Protein AF-A0A1H5MKK9-F1 (afdb_monomer_lite)

Sequence (298 aa):
MEVTALTEENLTALEPFATEPICVSGRHPADIVPAGDQPTEGEGWRLLGDEHTGEVYRTGVATTLAQYEQLWDRAGMSGERPEVSFTDEIVVWFGAMYGSSCPIRLDGVAVTDGVLHGQIVVPGSPGACTDDANPHSYLVAVERAMLPAGPFHVQLSADHPPAGVPEERTVVDVGLREPGSTATDDQLGTDENLIDAADEPQPAGPGGVIEPGYPWPYRLELGTACGISRLGPLNGVTWVTDTRDLPAAWEAAREGETVVVEVLLTERTSAGGPSLTATVGADDVAYRPLRSGDPADC

Organism: NCBI:txid6487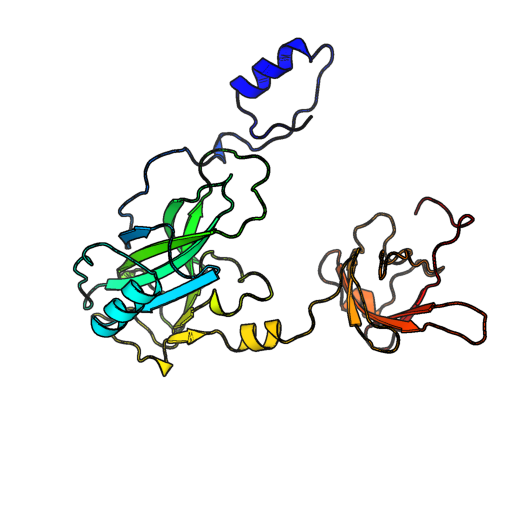82

Secondary structure (DSSP, 8-state):
-EEEE--HHHHHHHGGG-SSPPP-EEE-GGGPBPP-PPP-EETTEEEEEEES-S-SSEEEEESSHHHHHHHHHHTT--SPPPP--TTTEEEEEEEEEE-TTS--EEEEEEEETTEEEEEEE--B--SSPPS--EEEEEEEEEETTTS-SSSEEEESSSSPPPTT-GGGSEEE-S---STT----GGGEEE-HHHHHHHHS-PPB-TT----TTSEEEEEEETTSTTGGGEEEEETTEEEE-S--SPPHHHHHH-BTTEEEEEEEEES--TTSS-EEEEEETTEEEEEEE--TTS-S--

Foldseek 3Di:
DEDLEPDPVVVVVCVVVCPDDDDYDHHYPVPAAADDDAAQDDVQKGWQDKDQAADALAKFKFLDPVRVVVVCVRRVPDDDGDDDQSQFWIKMKQWHWFAPQFDKHFPDWADDPQEIETPIDGHGRGDDGDPDTTTMMIMMIGTLCRHPQDFGKYAHDPDDRPALSQNRIWTQHDRSSHGSDGDDVVRTDTDVVSVVRNPPQDAAEAVEEDDAPDWGKHKAFCVDQCRQQWGHPYPNFIWGFPDDDDDPLQVVQDDVRIHIWTKHWHQDDPVGGIKIWTDGDHDITIIDTDDPPDDPGD

Radius of gyration: 25.07 Å; chains: 1; bounding box: 65×39×68 Å

Structure (mmCIF, N/CA/C/O backbone):
data_AF-A0A1H5MKK9-F1
#
_entry.id   AF-A0A1H5MKK9-F1
#
loop_
_atom_site.group_PDB
_atom_site.id
_atom_site.type_symbol
_atom_site.label_atom_id
_atom_site.label_alt_id
_atom_site.label_comp_id
_atom_site.label_asym_id
_atom_site.label_entity_id
_atom_site.label_seq_id
_atom_site.pdbx_PDB_ins_code
_atom_site.Cartn_x
_atom_site.Cartn_y
_atom_site.Cartn_z
_atom_site.occupancy
_atom_site.B_iso_or_equiv
_atom_site.auth_seq_id
_atom_site.auth_comp_id
_atom_site.auth_asym_id
_atom_site.auth_atom_id
_atom_site.pdbx_PDB_model_num
ATOM 1 N N . MET A 1 1 ? -6.002 -0.731 -32.092 1.00 72.31 1 MET A N 1
ATOM 2 C CA . MET A 1 1 ? -6.397 0.595 -31.574 1.00 72.31 1 MET A CA 1
ATOM 3 C C . MET A 1 1 ? -6.732 0.417 -30.114 1.00 72.31 1 MET A C 1
ATOM 5 O O . MET A 1 1 ? -7.366 -0.576 -29.794 1.00 72.31 1 MET A O 1
ATOM 9 N N . GLU A 1 2 ? -6.282 1.313 -29.251 1.00 76.69 2 GLU A N 1
ATOM 10 C CA . GLU A 1 2 ? -6.503 1.187 -27.814 1.00 76.69 2 GLU A CA 1
ATOM 11 C C . GLU A 1 2 ? -7.551 2.198 -27.355 1.00 76.69 2 GLU A C 1
ATOM 13 O O . GLU A 1 2 ? -7.517 3.361 -27.759 1.00 76.69 2 GLU A O 1
ATOM 18 N N . VAL A 1 3 ? -8.500 1.734 -26.551 1.00 79.69 3 VAL A N 1
ATOM 19 C CA . VAL A 1 3 ? -9.509 2.549 -25.874 1.00 79.69 3 VAL A CA 1
ATOM 20 C C . VAL A 1 3 ? -9.454 2.252 -24.384 1.00 79.69 3 VAL A C 1
ATOM 22 O O . VAL A 1 3 ? -9.046 1.167 -23.976 1.00 79.69 3 VAL A O 1
ATOM 25 N N . THR A 1 4 ? -9.911 3.193 -23.563 1.00 77.75 4 THR A N 1
ATOM 26 C CA . THR A 1 4 ? -9.935 3.014 -22.104 1.00 77.75 4 THR A CA 1
ATOM 27 C C . THR A 1 4 ? -10.784 1.807 -21.695 1.00 77.75 4 THR A C 1
ATOM 29 O O . THR A 1 4 ? -10.352 0.986 -20.889 1.00 77.75 4 THR A O 1
ATOM 32 N N . ALA A 1 5 ? -11.950 1.640 -22.321 1.00 84.06 5 ALA A N 1
ATOM 33 C CA . ALA A 1 5 ? -12.877 0.547 -22.058 1.00 84.06 5 ALA A CA 1
ATOM 34 C C . ALA A 1 5 ? -13.586 0.062 -23.326 1.00 84.06 5 ALA A C 1
ATOM 36 O O . ALA A 1 5 ? -13.939 0.862 -24.193 1.00 84.06 5 ALA A O 1
ATOM 37 N N . LEU A 1 6 ? -13.878 -1.236 -23.400 1.00 85.06 6 LEU A N 1
ATOM 38 C CA . LEU A 1 6 ? -14.634 -1.865 -24.490 1.00 85.06 6 LEU A CA 1
ATOM 39 C C . LEU A 1 6 ? -16.155 -1.695 -24.297 1.00 85.06 6 LEU A C 1
ATOM 41 O O . LEU A 1 6 ? -16.905 -2.670 -24.309 1.00 85.06 6 LEU A O 1
ATOM 45 N N . THR A 1 7 ? -16.613 -0.462 -24.065 1.00 84.25 7 THR A N 1
ATOM 46 C CA . THR A 1 7 ? -18.043 -0.128 -23.958 1.00 84.25 7 THR A CA 1
ATOM 47 C C . THR A 1 7 ? -18.681 0.033 -25.336 1.00 84.25 7 THR A C 1
ATOM 49 O O . THR A 1 7 ? -18.011 0.385 -26.305 1.00 84.25 7 THR A O 1
ATOM 52 N N . GLU A 1 8 ? -19.998 -0.176 -25.425 1.00 85.31 8 GLU A N 1
ATOM 53 C CA . GLU A 1 8 ? -20.751 0.018 -26.673 1.00 85.31 8 GLU A CA 1
ATOM 54 C C . GLU A 1 8 ? -20.606 1.451 -27.208 1.00 85.31 8 GLU A C 1
ATOM 56 O O . GLU A 1 8 ? -20.434 1.643 -28.408 1.00 85.31 8 GLU A O 1
ATOM 61 N N . GLU A 1 9 ? -20.572 2.449 -26.323 1.00 85.25 9 GLU A N 1
ATOM 62 C CA . GLU A 1 9 ? -20.333 3.851 -26.680 1.00 85.25 9 GLU A CA 1
ATOM 63 C C . GLU A 1 9 ? -18.968 4.052 -27.356 1.00 85.25 9 GLU A C 1
ATOM 65 O O . GLU A 1 9 ? -18.899 4.609 -28.454 1.00 85.25 9 GLU A O 1
ATOM 70 N N . ASN A 1 10 ? -17.889 3.549 -26.743 1.00 84.06 10 ASN A N 1
ATOM 71 C CA . ASN A 1 10 ? -16.540 3.670 -27.296 1.00 84.06 10 ASN A CA 1
ATOM 72 C C . ASN A 1 10 ? -16.415 2.931 -28.630 1.00 84.06 10 ASN A C 1
ATOM 74 O O . ASN A 1 10 ? -15.798 3.444 -29.558 1.00 84.06 10 ASN A O 1
ATOM 78 N N . LEU A 1 11 ? -17.016 1.745 -28.749 1.00 86.38 11 LEU A N 1
ATOM 79 C CA . LEU A 1 11 ? -17.004 0.973 -29.991 1.00 86.38 11 LEU A CA 1
ATOM 80 C C . LEU A 1 11 ? -17.813 1.669 -31.098 1.00 86.38 11 LEU A C 1
ATOM 82 O O . LEU A 1 11 ? -17.331 1.765 -32.224 1.00 86.38 11 LEU A O 1
ATOM 86 N N . THR A 1 12 ? -18.979 2.234 -30.769 1.00 87.12 12 THR A N 1
ATOM 87 C CA . THR A 1 12 ? -19.821 2.998 -31.708 1.00 87.12 12 THR A CA 1
ATOM 88 C C . THR A 1 12 ? -19.086 4.235 -32.228 1.00 87.12 12 THR A C 1
ATOM 90 O O . THR A 1 12 ? -19.120 4.534 -33.421 1.00 87.12 12 THR A O 1
ATOM 93 N N . ALA A 1 13 ? -18.349 4.940 -31.363 1.00 84.44 13 ALA A N 1
ATOM 94 C CA . ALA A 1 13 ? -17.552 6.100 -31.762 1.00 84.44 13 ALA A CA 1
ATOM 95 C C . ALA A 1 13 ? -16.441 5.758 -32.777 1.00 84.44 13 ALA A C 1
ATOM 97 O O . ALA A 1 13 ? -15.985 6.637 -33.512 1.00 84.44 13 ALA A O 1
ATOM 98 N N . LEU A 1 14 ? -16.022 4.489 -32.840 1.00 85.00 14 LEU A N 1
ATOM 99 C CA . LEU A 1 14 ? -15.014 3.999 -33.779 1.00 85.00 14 LEU A CA 1
ATOM 100 C C . LEU A 1 14 ? -15.594 3.499 -35.109 1.00 85.00 14 LEU A C 1
ATOM 102 O O . LEU A 1 14 ? -14.845 3.393 -36.082 1.00 85.00 14 LEU A O 1
ATOM 106 N N . GLU A 1 15 ? -16.904 3.246 -35.193 1.00 83.94 15 GLU A N 1
ATOM 107 C CA . GLU A 1 15 ? -17.569 2.758 -36.411 1.00 83.94 15 GLU A CA 1
ATOM 108 C C . GLU A 1 15 ? -17.287 3.608 -37.663 1.00 83.94 15 GLU A C 1
ATOM 110 O O . GLU A 1 15 ? -17.007 3.023 -38.712 1.00 83.94 15 GLU A O 1
ATOM 115 N N . PRO A 1 16 ? -17.266 4.959 -37.607 1.00 85.31 16 PRO A N 1
ATOM 116 C CA . PRO A 1 16 ? -16.967 5.776 -38.785 1.00 85.31 16 PRO A CA 1
ATOM 117 C C . PRO A 1 16 ? -15.549 5.578 -39.341 1.00 85.31 16 PRO A C 1
ATOM 119 O O . PRO A 1 16 ? -15.290 5.925 -40.493 1.00 85.31 16 PRO A O 1
ATOM 122 N N . PHE A 1 17 ? -14.630 5.042 -38.532 1.00 79.31 17 PHE A N 1
ATOM 123 C CA . PHE A 1 17 ? -13.234 4.793 -38.897 1.00 79.31 17 PHE A CA 1
ATOM 124 C C . PHE A 1 17 ? -12.977 3.334 -39.308 1.00 79.31 17 PHE A C 1
ATOM 126 O O . PHE A 1 17 ? -11.895 3.020 -39.805 1.00 79.31 17 PHE A O 1
ATOM 133 N N . ALA A 1 18 ? -13.958 2.444 -39.133 1.00 77.31 18 ALA A N 1
ATOM 134 C CA . ALA A 1 18 ? -13.856 1.018 -39.425 1.00 77.31 18 ALA A CA 1
ATOM 135 C C . ALA A 1 18 ? -14.213 0.707 -40.893 1.00 77.31 18 ALA A C 1
ATOM 137 O O . ALA A 1 18 ? -15.181 0.005 -41.186 1.00 77.31 18 ALA A O 1
ATOM 138 N N . THR A 1 19 ? -13.436 1.234 -41.848 1.00 78.50 19 THR A N 1
ATOM 139 C CA . THR A 1 19 ? -13.559 0.857 -43.273 1.00 78.50 19 THR A CA 1
ATOM 140 C C . THR A 1 19 ? -13.141 -0.594 -43.542 1.00 78.50 19 THR A C 1
ATOM 142 O O . THR A 1 19 ? -13.598 -1.194 -44.514 1.00 78.50 19 THR A O 1
ATOM 145 N N . GLU A 1 20 ? -12.318 -1.166 -42.662 1.00 81.00 20 GLU A N 1
ATOM 146 C CA . GLU A 1 20 ? -11.949 -2.582 -42.573 1.00 81.00 20 GLU A CA 1
ATOM 147 C C . GLU A 1 20 ? -12.064 -3.041 -41.103 1.00 81.00 20 GLU A C 1
ATOM 149 O O . GLU A 1 20 ? -12.097 -2.188 -40.210 1.00 81.00 20 GLU A O 1
ATOM 154 N N . PRO A 1 21 ? -12.130 -4.358 -40.810 1.00 79.62 21 PRO A N 1
ATOM 155 C CA . PRO A 1 21 ? -12.148 -4.849 -39.434 1.00 79.62 21 PRO A CA 1
ATOM 156 C C . PRO A 1 21 ? -10.932 -4.343 -38.647 1.00 79.62 21 PRO A C 1
ATOM 158 O O . PRO A 1 21 ? -9.792 -4.675 -38.968 1.00 79.62 21 PRO A O 1
ATOM 161 N N . ILE A 1 22 ? -11.179 -3.550 -37.603 1.00 80.31 22 ILE A N 1
ATOM 162 C CA . ILE A 1 22 ? -10.141 -3.028 -36.711 1.00 80.31 22 ILE A CA 1
ATOM 163 C C . ILE A 1 22 ? -10.105 -3.828 -35.408 1.00 80.31 22 ILE A C 1
ATOM 165 O O . ILE A 1 22 ? -11.132 -4.068 -34.778 1.00 80.31 22 ILE A O 1
ATOM 169 N N . CYS A 1 23 ? -8.909 -4.226 -34.975 1.00 85.12 23 CYS A N 1
ATOM 170 C CA . CYS A 1 23 ? -8.718 -4.788 -33.641 1.00 85.12 23 CYS A CA 1
ATOM 171 C C . CYS A 1 23 ? -8.684 -3.649 -32.616 1.00 85.12 23 CYS A C 1
ATOM 173 O O . CYS A 1 23 ? -7.813 -2.770 -32.687 1.00 85.12 23 CYS A O 1
ATOM 175 N N . VAL A 1 24 ? -9.618 -3.677 -31.666 1.00 83.75 24 VAL A N 1
ATOM 176 C CA . VAL A 1 24 ? -9.699 -2.722 -30.559 1.00 83.75 24 VAL A CA 1
ATOM 177 C C . VAL A 1 24 ? -9.388 -3.445 -29.254 1.00 83.75 24 VAL A C 1
ATOM 179 O O . VAL A 1 24 ? -9.957 -4.497 -28.976 1.00 83.75 24 VAL A O 1
ATOM 182 N N . SER A 1 25 ? -8.468 -2.891 -28.475 1.00 82.50 25 SER A N 1
ATOM 183 C CA . SER A 1 25 ? -8.090 -3.364 -27.145 1.00 82.50 25 SER A CA 1
ATOM 184 C C . SER A 1 25 ? -8.512 -2.339 -26.094 1.00 82.50 25 SER A C 1
ATOM 186 O O . SER A 1 25 ? -8.478 -1.139 -26.352 1.00 82.50 25 SER A O 1
ATOM 188 N N . GLY A 1 26 ? -8.921 -2.811 -24.921 1.00 82.31 26 GLY A N 1
ATOM 189 C CA . GLY A 1 26 ? -9.340 -1.984 -23.791 1.00 82.31 26 GLY A CA 1
ATOM 190 C C . GLY A 1 26 ? -9.847 -2.856 -22.645 1.00 82.31 26 GLY A C 1
ATOM 191 O O . GLY A 1 26 ? -9.990 -4.071 -22.812 1.00 82.31 26 GLY A O 1
ATOM 192 N N . ARG A 1 27 ? -10.130 -2.257 -21.484 1.00 81.94 27 ARG A N 1
ATOM 193 C CA . ARG A 1 27 ? -10.667 -2.996 -20.330 1.00 81.94 27 ARG A CA 1
ATOM 194 C C . ARG A 1 27 ? -12.078 -3.514 -20.635 1.00 81.94 27 ARG A C 1
ATOM 196 O O . ARG A 1 27 ? -12.888 -2.801 -21.234 1.00 81.94 27 ARG A O 1
ATOM 203 N N . HIS A 1 28 ? -12.384 -4.750 -20.240 1.00 84.19 28 HIS A N 1
ATOM 204 C CA . HIS A 1 28 ? -13.728 -5.295 -20.415 1.00 84.19 28 HIS A CA 1
ATOM 205 C C . HIS A 1 28 ? -14.710 -4.565 -19.475 1.00 84.19 28 HIS A C 1
ATOM 207 O O . HIS A 1 28 ? -14.361 -4.328 -18.319 1.00 84.19 28 HIS A O 1
ATOM 213 N N . PRO A 1 29 ? -15.937 -4.209 -19.909 1.00 82.38 29 PRO A N 1
ATOM 214 C CA . PRO A 1 29 ? -16.863 -3.426 -19.085 1.00 82.38 29 PRO A CA 1
ATOM 215 C C . PRO A 1 29 ? -17.209 -4.051 -17.733 1.00 82.38 29 PRO A C 1
ATOM 217 O O . PRO A 1 29 ? -17.463 -3.328 -16.779 1.00 82.38 29 PRO A O 1
ATOM 220 N N . ALA A 1 30 ? -17.205 -5.383 -17.644 1.00 84.50 30 ALA A N 1
ATOM 221 C CA . ALA A 1 30 ? -17.452 -6.091 -16.386 1.00 84.50 30 ALA A CA 1
ATOM 222 C C . ALA A 1 30 ? -16.339 -5.894 -15.339 1.00 84.50 30 ALA A C 1
ATOM 224 O O . ALA A 1 30 ? -16.594 -6.090 -14.157 1.00 84.50 30 ALA A O 1
ATOM 225 N N . ASP A 1 31 ? -15.144 -5.477 -15.764 1.00 83.50 31 ASP A N 1
ATOM 226 C CA . ASP A 1 31 ? -13.991 -5.240 -14.888 1.00 83.50 31 ASP A CA 1
ATOM 227 C C . ASP A 1 31 ? -13.882 -3.757 -14.483 1.00 83.50 31 ASP A C 1
ATOM 229 O O . ASP A 1 31 ? -12.918 -3.336 -13.842 1.00 83.50 31 ASP A O 1
ATOM 233 N N . ILE A 1 32 ? -14.841 -2.928 -14.907 1.00 85.19 32 ILE A N 1
ATOM 234 C CA . ILE A 1 32 ? -14.893 -1.504 -14.583 1.00 85.19 32 ILE A CA 1
ATOM 235 C C . ILE A 1 32 ? -15.664 -1.335 -13.286 1.00 85.19 32 ILE A C 1
ATOM 237 O O . ILE A 1 32 ? -16.853 -1.643 -13.201 1.00 85.19 32 ILE A O 1
ATOM 241 N N . VAL A 1 33 ? -14.993 -0.764 -12.292 1.00 89.06 33 VAL A N 1
ATOM 242 C CA . VAL A 1 33 ? -15.650 -0.366 -11.054 1.00 89.06 33 VAL A CA 1
ATOM 243 C C . VAL A 1 33 ? -16.542 0.842 -11.347 1.00 89.06 33 VAL A C 1
ATOM 245 O O . VAL A 1 33 ? -16.050 1.844 -11.868 1.00 89.06 33 VAL A O 1
ATOM 248 N N . PRO A 1 34 ? -17.848 0.803 -11.051 1.00 87.25 34 PRO A N 1
ATOM 249 C CA . PRO A 1 34 ? -18.725 1.930 -11.326 1.00 87.25 34 PRO A CA 1
ATOM 250 C C . PRO A 1 34 ? -18.374 3.135 -10.447 1.00 87.25 34 PRO A C 1
ATOM 252 O O . PRO A 1 34 ? -18.088 3.004 -9.252 1.00 87.25 34 PRO A O 1
ATOM 255 N N . ALA A 1 35 ? -18.454 4.328 -11.041 1.00 87.06 35 ALA A N 1
ATOM 256 C CA . ALA A 1 35 ? -18.451 5.571 -10.282 1.00 87.06 35 ALA A CA 1
ATOM 257 C C . ALA A 1 35 ? -19.624 5.588 -9.288 1.00 87.06 35 ALA A C 1
ATOM 259 O O . ALA A 1 35 ? -20.692 5.039 -9.558 1.00 87.06 35 ALA A O 1
ATOM 260 N N . GLY A 1 36 ? -19.414 6.217 -8.138 1.00 87.94 36 GLY A N 1
ATOM 261 C CA . GLY A 1 36 ? -20.397 6.279 -7.064 1.00 87.94 36 GLY A CA 1
ATOM 262 C C . GLY A 1 36 ? -19.770 6.795 -5.780 1.00 87.94 36 GLY A C 1
ATOM 263 O O . GLY A 1 36 ? -18.541 6.860 -5.684 1.00 87.94 36 GLY A O 1
ATOM 264 N N . ASP A 1 37 ? -20.628 7.139 -4.829 1.00 94.31 37 ASP A N 1
ATOM 265 C CA . ASP A 1 37 ? -20.235 7.668 -3.526 1.00 94.31 37 ASP A CA 1
ATOM 266 C C . ASP A 1 37 ? -19.412 6.646 -2.726 1.00 94.31 37 ASP A C 1
ATOM 268 O O . ASP A 1 37 ? -19.516 5.437 -2.948 1.00 94.31 37 ASP A O 1
ATOM 272 N N . GLN A 1 38 ? -18.595 7.146 -1.798 1.00 96.94 38 GLN A N 1
ATOM 273 C CA . GLN A 1 38 ? -17.797 6.346 -0.872 1.00 96.94 38 GLN A CA 1
ATOM 274 C C . GLN A 1 38 ? -18.713 5.456 -0.009 1.00 96.94 38 GLN A C 1
ATOM 276 O O . GLN A 1 38 ? -19.552 5.982 0.729 1.00 96.94 38 GLN A O 1
ATOM 281 N N . PRO A 1 39 ? -18.573 4.117 -0.069 1.00 97.75 39 PRO A N 1
ATOM 282 C CA . PRO A 1 39 ? -19.265 3.228 0.853 1.00 97.75 39 PRO A CA 1
ATOM 283 C C . PRO A 1 39 ? -18.899 3.536 2.305 1.00 97.75 39 PRO A C 1
ATOM 285 O O . PRO A 1 39 ? -17.735 3.770 2.632 1.00 97.75 39 PRO A O 1
ATOM 288 N N . THR A 1 40 ? -19.892 3.512 3.190 1.00 97.94 40 THR A N 1
ATOM 289 C CA . THR A 1 40 ? -19.694 3.816 4.614 1.00 97.94 40 THR A CA 1
ATOM 290 C C . THR A 1 40 ? -19.583 2.569 5.486 1.00 97.94 40 THR A C 1
ATOM 292 O O . THR A 1 40 ? -19.229 2.688 6.653 1.00 97.94 40 THR A O 1
ATOM 295 N N . GLU A 1 41 ? -19.901 1.384 4.965 1.00 98.00 41 GLU A N 1
ATOM 296 C CA . GLU A 1 41 ? -19.854 0.114 5.697 1.00 98.00 41 GLU A CA 1
ATOM 297 C C . GLU A 1 41 ? -19.845 -1.097 4.759 1.00 98.00 41 GLU A C 1
ATOM 299 O O . GLU A 1 41 ? -20.227 -1.002 3.589 1.00 98.00 41 GLU A O 1
ATOM 304 N N . GLY A 1 42 ? -19.435 -2.244 5.299 1.00 97.31 42 GLY A N 1
ATOM 305 C CA . GLY A 1 42 ? -19.502 -3.549 4.655 1.00 97.31 42 GLY A CA 1
ATOM 306 C C . GLY A 1 42 ? -19.407 -4.679 5.683 1.00 97.31 42 GLY A C 1
ATOM 307 O O . GLY A 1 42 ? -19.576 -4.468 6.881 1.00 97.31 42 GLY A O 1
ATOM 308 N N . GLU A 1 43 ? -19.166 -5.907 5.227 1.00 97.00 43 GLU A N 1
ATOM 309 C CA . GLU A 1 43 ? -19.044 -7.054 6.135 1.00 97.00 43 GLU A CA 1
ATOM 310 C C . GLU A 1 43 ? -17.821 -6.900 7.053 1.00 97.00 43 GLU A C 1
ATOM 312 O O . GLU A 1 43 ? -16.686 -6.890 6.582 1.00 97.00 43 GLU A O 1
ATOM 317 N N . GLY A 1 44 ? -18.055 -6.782 8.364 1.00 97.62 44 GLY A N 1
ATOM 318 C CA . GLY A 1 44 ? -16.996 -6.717 9.372 1.00 97.62 44 GLY A CA 1
ATOM 319 C C . GLY A 1 44 ? -16.241 -5.388 9.441 1.00 97.62 44 GLY A C 1
ATOM 320 O O . GLY A 1 44 ? -15.234 -5.312 10.147 1.00 97.62 44 GLY A O 1
ATOM 321 N N . TRP A 1 45 ? -16.684 -4.344 8.733 1.00 98.62 45 TRP A N 1
ATOM 322 C CA . TRP A 1 45 ? -16.039 -3.032 8.776 1.00 98.62 45 TRP A CA 1
ATOM 323 C C . TRP A 1 45 ? -17.020 -1.874 8.562 1.00 98.62 45 TRP A C 1
ATOM 325 O O . TRP A 1 45 ? -18.052 -2.009 7.902 1.00 98.62 45 TRP A O 1
ATOM 335 N N . ARG A 1 46 ? -16.657 -0.696 9.073 1.00 98.62 46 ARG A N 1
ATOM 336 C CA . ARG A 1 46 ? -17.363 0.568 8.817 1.00 98.62 46 ARG A CA 1
ATOM 337 C C . ARG A 1 46 ? -16.405 1.744 8.726 1.00 98.62 46 ARG A C 1
ATOM 339 O O . ARG A 1 46 ? -15.383 1.774 9.408 1.00 98.62 46 ARG A O 1
ATOM 346 N N . LEU A 1 47 ? -16.751 2.724 7.905 1.00 98.56 47 LEU A N 1
ATOM 347 C CA . LEU A 1 47 ? -15.996 3.954 7.724 1.00 98.56 47 LEU A CA 1
ATOM 348 C C . LEU A 1 47 ? -16.174 4.875 8.936 1.00 98.56 47 LEU A C 1
ATOM 350 O O . LEU A 1 47 ? -17.282 5.096 9.423 1.00 98.56 47 LEU A O 1
ATOM 354 N N . LEU A 1 48 ? -15.059 5.416 9.413 1.00 98.56 48 LEU A N 1
ATOM 355 C CA . LEU A 1 48 ? -14.993 6.426 10.469 1.00 98.56 48 LEU A CA 1
ATOM 356 C C . LEU A 1 48 ? -14.709 7.814 9.886 1.00 98.56 48 LEU A C 1
ATOM 358 O O . LEU A 1 48 ? -15.144 8.813 10.450 1.00 98.56 48 LEU A O 1
ATOM 362 N N . GLY A 1 49 ? -13.996 7.876 8.763 1.00 97.75 49 GLY A N 1
ATOM 363 C CA . GLY A 1 49 ? -13.776 9.101 8.004 1.00 97.75 49 GLY A CA 1
ATOM 364 C C . GLY A 1 49 ? -12.910 8.861 6.773 1.00 97.75 49 GLY A C 1
ATOM 365 O O . GLY A 1 49 ? -12.083 7.944 6.763 1.00 97.75 49 GLY A O 1
ATOM 366 N N . ASP A 1 50 ? -13.106 9.693 5.758 1.00 97.25 50 ASP A N 1
ATOM 367 C CA . ASP A 1 50 ? -12.282 9.780 4.560 1.00 97.25 50 ASP A CA 1
ATOM 368 C C . ASP A 1 50 ? -11.968 11.249 4.242 1.00 97.25 50 ASP A C 1
ATOM 370 O O . ASP A 1 50 ? -12.862 12.091 4.162 1.00 97.25 50 ASP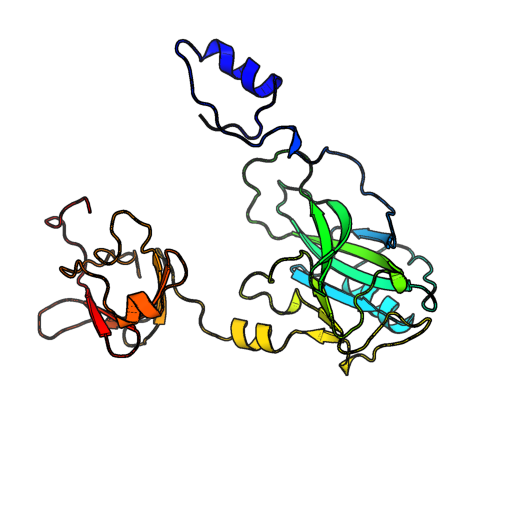 A O 1
ATOM 374 N N . GLU A 1 51 ? -10.685 11.584 4.109 1.00 97.06 51 GLU A N 1
ATOM 375 C CA . GLU A 1 51 ? -10.239 12.943 3.785 1.00 97.06 51 GLU A CA 1
ATOM 376 C C . GLU A 1 51 ? -8.985 12.909 2.902 1.00 97.06 51 GLU A C 1
ATOM 378 O O . GLU A 1 51 ? -8.145 12.013 2.993 1.00 97.06 51 GLU A O 1
ATOM 383 N N . HIS A 1 52 ? -8.817 13.930 2.058 1.00 96.25 52 HIS A N 1
ATOM 384 C CA . HIS A 1 52 ? -7.653 14.089 1.176 1.00 96.25 52 HIS A CA 1
ATOM 385 C C . HIS A 1 52 ? -6.442 14.671 1.935 1.00 96.25 52 HIS A C 1
ATOM 387 O O . HIS A 1 52 ? -5.889 15.711 1.569 1.00 96.25 52 HIS A O 1
ATOM 393 N N . THR A 1 53 ? -6.090 14.040 3.055 1.00 96.62 53 THR A N 1
ATOM 394 C CA . THR A 1 53 ? -5.092 14.482 4.038 1.00 96.62 53 THR A CA 1
ATOM 395 C C . THR A 1 53 ? -4.244 13.302 4.525 1.00 96.62 53 THR A C 1
ATOM 397 O O . THR A 1 53 ? -4.478 12.150 4.152 1.00 96.62 53 THR A O 1
ATOM 400 N N . GLY A 1 54 ? -3.232 13.594 5.346 1.00 93.62 54 GLY A N 1
ATOM 401 C CA . GLY A 1 54 ? -2.356 12.592 5.952 1.00 93.62 54 GLY A CA 1
ATOM 402 C C . GLY A 1 54 ? -1.131 12.246 5.106 1.00 93.62 54 GLY A C 1
ATOM 403 O O . GLY A 1 54 ? -0.763 12.954 4.167 1.00 93.62 54 GLY A O 1
ATOM 404 N N . GLU A 1 55 ? -0.466 11.163 5.491 1.00 92.75 55 GLU A N 1
ATOM 405 C CA . GLU A 1 55 ? 0.717 10.630 4.815 1.00 92.75 55 GLU A CA 1
ATOM 406 C C . GLU A 1 55 ? 0.310 9.594 3.750 1.00 92.75 55 GLU A C 1
ATOM 408 O O . GLU A 1 55 ? -0.621 8.816 3.954 1.00 92.75 55 GLU A O 1
ATOM 413 N N . VAL A 1 56 ? 1.024 9.573 2.621 1.00 93.19 56 VAL A N 1
ATOM 414 C CA . VAL A 1 56 ? 0.874 8.549 1.570 1.00 93.19 56 VAL A CA 1
ATOM 415 C C . VAL A 1 56 ? 1.700 7.310 1.895 1.00 93.19 56 VAL A C 1
ATOM 417 O O . VAL A 1 56 ? 2.736 7.425 2.549 1.00 93.19 56 VAL A O 1
ATOM 420 N N . TYR A 1 57 ? 1.291 6.148 1.379 1.00 93.00 57 TYR A N 1
ATOM 421 C CA . TYR A 1 57 ? 1.950 4.865 1.645 1.00 93.00 57 TYR A CA 1
ATOM 422 C C . TYR A 1 57 ? 2.126 4.618 3.142 1.00 93.00 57 TYR A C 1
ATOM 424 O O . TYR A 1 57 ? 3.234 4.367 3.623 1.00 93.00 57 TYR A O 1
ATOM 432 N N . ARG A 1 58 ? 1.033 4.749 3.892 1.00 95.56 58 ARG A N 1
ATOM 433 C CA . ARG A 1 58 ? 1.020 4.470 5.326 1.00 95.56 58 ARG A CA 1
ATOM 434 C C . ARG A 1 58 ? -0.162 3.610 5.689 1.00 95.56 58 ARG A C 1
ATOM 436 O O . ARG A 1 58 ? -1.257 3.775 5.157 1.00 95.56 58 ARG A O 1
ATOM 443 N N . THR A 1 59 ? 0.049 2.755 6.670 1.00 98.00 59 THR A N 1
ATOM 444 C CA . THR A 1 59 ? -1.040 2.168 7.435 1.00 98.00 59 THR A CA 1
ATOM 445 C C . THR A 1 59 ? -0.812 2.400 8.918 1.00 98.00 59 THR A C 1
ATOM 447 O O . THR A 1 59 ? 0.256 2.838 9.348 1.00 98.00 59 THR A O 1
ATOM 450 N N . GLY A 1 60 ? -1.845 2.159 9.713 1.00 97.75 60 GLY A N 1
ATOM 451 C CA . GLY A 1 60 ? -1.715 2.161 11.159 1.00 97.75 60 GLY A CA 1
ATOM 452 C C . GLY A 1 60 ? -2.895 1.482 11.824 1.00 97.75 60 GLY A C 1
ATOM 453 O O . GLY A 1 60 ? -3.962 1.321 11.228 1.00 97.75 60 GLY A O 1
ATOM 454 N N . VAL A 1 61 ? -2.691 1.081 13.074 1.00 98.50 61 VAL A N 1
ATOM 455 C CA . VAL A 1 61 ? -3.677 0.355 13.872 1.00 98.50 61 VAL A CA 1
ATOM 456 C C . VAL A 1 61 ? -3.833 1.040 15.220 1.00 98.50 61 VAL A C 1
ATOM 458 O O . VAL A 1 61 ? -2.855 1.457 15.834 1.00 98.50 61 VAL A O 1
ATOM 461 N N . ALA A 1 62 ? -5.065 1.121 15.708 1.00 98.62 62 ALA A N 1
ATOM 462 C CA . ALA A 1 62 ? -5.355 1.514 17.074 1.00 98.62 62 ALA A CA 1
ATOM 463 C C . ALA A 1 62 ? -6.295 0.507 17.740 1.00 98.62 62 ALA A C 1
ATOM 465 O O . ALA A 1 62 ? -7.368 0.182 17.232 1.00 98.62 62 ALA A O 1
ATOM 466 N N . THR A 1 63 ? -5.893 0.038 18.920 1.00 98.62 63 THR A N 1
ATOM 467 C CA . THR A 1 63 ? -6.659 -0.921 19.742 1.00 98.62 63 THR A CA 1
ATOM 468 C C . THR A 1 63 ? -7.198 -0.294 21.025 1.00 98.62 63 THR A C 1
ATOM 470 O O . THR A 1 63 ? -7.873 -0.950 21.816 1.00 98.62 63 THR A O 1
ATOM 473 N N . THR A 1 64 ? -6.901 0.988 21.236 1.00 98.50 64 THR A N 1
ATOM 474 C CA . THR A 1 64 ? -7.325 1.782 22.386 1.00 98.50 64 THR A CA 1
ATOM 475 C C . THR A 1 64 ? -7.729 3.184 21.941 1.00 98.50 64 THR A C 1
ATOM 477 O O . THR A 1 64 ? -7.302 3.664 20.888 1.00 98.50 64 THR A O 1
ATOM 480 N N . LEU A 1 65 ? -8.495 3.885 22.782 1.00 98.31 65 LEU A N 1
ATOM 481 C CA . LEU A 1 65 ? -8.910 5.260 22.501 1.00 98.31 65 LEU A CA 1
ATOM 482 C C . LEU A 1 65 ? -7.715 6.205 22.304 1.00 98.31 65 LEU A C 1
ATOM 484 O O . LEU A 1 65 ? -7.738 7.014 21.383 1.00 98.31 65 LEU A O 1
ATOM 488 N N . ALA A 1 66 ? -6.669 6.072 23.124 1.00 98.25 66 ALA A N 1
ATOM 489 C CA . ALA A 1 66 ? -5.479 6.920 23.050 1.00 98.25 66 ALA A CA 1
ATOM 490 C C . ALA A 1 66 ? -4.674 6.697 21.758 1.00 98.25 66 ALA A C 1
ATOM 492 O O . ALA A 1 66 ? -4.161 7.652 21.181 1.00 98.25 66 ALA A O 1
ATOM 493 N N . GLN A 1 67 ? -4.581 5.453 21.278 1.00 98.44 67 GLN A N 1
ATOM 494 C CA . GLN A 1 67 ? -3.988 5.166 19.966 1.00 98.44 67 GLN A CA 1
ATOM 495 C C . GLN A 1 67 ? -4.860 5.727 18.841 1.00 98.44 67 GLN A C 1
ATOM 497 O O . GLN A 1 67 ? -4.343 6.269 17.872 1.00 98.44 67 GLN A O 1
ATOM 502 N N . TYR A 1 68 ? -6.185 5.658 18.981 1.00 98.56 68 TYR A N 1
ATOM 503 C CA . TYR A 1 68 ? -7.096 6.194 17.977 1.00 98.56 68 TYR A CA 1
ATOM 504 C C . TYR A 1 68 ? -7.041 7.725 17.899 1.00 98.56 68 TYR A C 1
ATOM 506 O O . TYR A 1 68 ? -7.199 8.271 16.816 1.00 98.56 68 TYR A O 1
ATOM 514 N N . GLU A 1 69 ? -6.782 8.425 19.009 1.00 98.25 69 GLU A N 1
ATOM 515 C CA . GLU A 1 69 ? -6.543 9.885 19.004 1.00 98.25 69 GLU A CA 1
ATOM 516 C C . GLU A 1 69 ? -5.341 10.215 18.133 1.00 98.25 69 GLU A C 1
ATOM 518 O O . GLU A 1 69 ? -5.438 10.997 17.194 1.00 98.25 69 GLU A O 1
ATOM 523 N N . GLN A 1 70 ? -4.233 9.528 18.395 1.00 97.31 70 GLN A N 1
ATOM 524 C CA . GLN A 1 70 ? -2.994 9.722 17.656 1.00 97.31 70 GLN A CA 1
ATOM 525 C C . GLN A 1 70 ? -3.148 9.362 16.177 1.00 97.31 70 GLN A C 1
ATOM 527 O O . GLN A 1 70 ? -2.631 10.071 15.316 1.00 97.31 70 GLN A O 1
ATOM 532 N N . LEU A 1 71 ? -3.870 8.281 15.873 1.00 97.25 71 LEU A N 1
ATOM 533 C CA . LEU A 1 71 ? -4.092 7.841 14.501 1.00 97.25 71 LEU A CA 1
ATOM 534 C C . LEU A 1 71 ? -4.984 8.820 13.724 1.00 97.25 71 LEU A C 1
ATOM 536 O O . LEU A 1 71 ? -4.689 9.117 12.572 1.00 97.25 71 LEU A O 1
ATOM 540 N N . TRP A 1 72 ? -6.031 9.355 14.361 1.00 98.25 72 TRP A N 1
ATOM 541 C CA . TRP A 1 72 ? -6.913 10.377 13.786 1.00 98.25 72 TRP A CA 1
ATOM 542 C C . TRP A 1 72 ? -6.146 11.664 13.456 1.00 98.25 72 TRP A C 1
ATOM 544 O O . TRP A 1 72 ? -6.250 12.180 12.341 1.00 98.25 72 TRP A O 1
ATOM 554 N N . ASP A 1 73 ? -5.315 12.131 14.392 1.00 97.50 73 ASP A N 1
ATOM 555 C CA . ASP A 1 73 ? -4.483 13.323 14.214 1.00 97.50 73 ASP A CA 1
ATOM 556 C C . ASP A 1 73 ? -3.420 13.119 13.126 1.00 97.50 73 ASP A C 1
ATOM 558 O O . ASP A 1 73 ? -3.217 13.989 12.278 1.00 97.50 73 ASP A O 1
ATOM 562 N N . ARG A 1 74 ? -2.756 11.955 13.109 1.00 95.94 74 ARG A N 1
ATOM 563 C CA . ARG A 1 74 ? -1.731 11.624 12.106 1.00 95.94 74 ARG A CA 1
ATOM 564 C C . ARG A 1 74 ? -2.313 11.505 10.700 1.00 95.94 74 ARG A C 1
ATOM 566 O O . ARG A 1 74 ? -1.684 11.948 9.741 1.00 95.94 74 ARG A O 1
ATOM 573 N N . ALA A 1 75 ? -3.519 10.957 10.581 1.00 96.88 75 ALA A N 1
ATOM 574 C CA . ALA A 1 75 ? -4.256 10.927 9.326 1.00 96.88 75 ALA A CA 1
ATOM 575 C C . ALA A 1 75 ? -4.731 12.319 8.876 1.00 96.88 75 ALA A C 1
ATOM 577 O O . ALA A 1 75 ? -5.166 12.475 7.740 1.00 96.88 75 ALA A O 1
ATOM 578 N N . GLY A 1 76 ? -4.625 13.340 9.734 1.00 97.25 76 GLY A N 1
ATOM 579 C CA . GLY A 1 76 ? -5.000 14.713 9.412 1.00 97.25 76 GLY A CA 1
ATOM 580 C C . GLY A 1 76 ? -6.508 14.916 9.307 1.00 97.25 76 GLY A C 1
ATOM 581 O O . GLY A 1 76 ? -6.944 15.768 8.534 1.00 97.25 76 GLY A O 1
ATOM 582 N N . MET A 1 77 ? -7.293 14.128 10.044 1.00 97.19 77 MET A N 1
ATOM 583 C CA . MET A 1 77 ? -8.751 14.205 10.032 1.00 97.19 77 MET A CA 1
ATOM 584 C C . MET A 1 77 ? -9.233 15.462 10.759 1.00 97.19 77 MET A C 1
ATOM 586 O O . MET A 1 77 ? -8.804 15.762 11.875 1.00 97.19 77 MET A O 1
ATOM 590 N N . SER A 1 78 ? -10.141 16.205 10.131 1.00 93.75 78 SER A N 1
ATOM 591 C CA . SER A 1 78 ? -10.617 17.501 10.628 1.00 93.75 78 SER A CA 1
ATOM 592 C C . SER A 1 78 ? -11.990 17.433 11.309 1.00 93.75 78 SER A C 1
ATOM 594 O O . SER A 1 78 ? -12.379 18.367 12.017 1.00 93.75 78 SER A O 1
ATOM 596 N N . GLY A 1 79 ? -12.717 16.330 11.110 1.00 91.25 79 GLY A N 1
ATOM 597 C CA . GLY A 1 79 ? -14.047 16.089 11.668 1.00 91.25 79 GLY A CA 1
ATOM 598 C C . GLY A 1 79 ? -14.084 15.639 13.133 1.00 91.25 79 GLY A C 1
ATOM 599 O O . GLY A 1 79 ? -13.066 15.364 13.772 1.00 91.25 79 GLY A O 1
ATOM 600 N N . GLU A 1 80 ? -15.308 15.533 13.660 1.00 94.19 80 GLU A N 1
ATOM 601 C CA . GLU A 1 80 ? -15.549 14.841 14.925 1.00 94.19 80 GLU A CA 1
ATOM 602 C C . GLU A 1 80 ? -15.301 13.348 14.735 1.00 94.19 80 GLU A C 1
ATOM 604 O O . GLU A 1 80 ? -15.831 12.717 13.822 1.00 94.19 80 GLU A O 1
ATOM 609 N N . ARG A 1 81 ? -14.489 12.799 15.626 1.00 96.88 81 ARG A N 1
ATOM 610 C CA . ARG A 1 81 ? -14.098 11.403 15.609 1.00 96.88 81 ARG A CA 1
ATOM 611 C C . ARG A 1 81 ? -15.248 10.503 16.080 1.00 96.88 81 ARG A C 1
ATOM 613 O O . ARG A 1 81 ? -15.653 10.640 17.238 1.00 96.88 81 ARG A O 1
ATOM 620 N N . PRO A 1 82 ? -15.747 9.567 15.252 1.00 97.88 82 PRO A N 1
ATOM 621 C CA . PRO A 1 82 ? -16.826 8.673 15.659 1.00 97.88 82 PRO A CA 1
ATOM 622 C C . PRO A 1 82 ? -16.433 7.744 16.812 1.00 97.88 82 PRO A C 1
ATOM 624 O O . PRO A 1 82 ? -15.272 7.373 16.974 1.00 97.88 82 PRO A O 1
ATOM 627 N N . GLU A 1 83 ? -17.417 7.314 17.600 1.00 97.94 83 GLU A N 1
ATOM 628 C CA . GLU A 1 83 ? -17.188 6.339 18.668 1.00 97.94 83 GLU A CA 1
ATOM 629 C C . GLU A 1 83 ? -16.865 4.942 18.105 1.00 97.94 83 GLU A C 1
ATOM 631 O O . GLU A 1 83 ? -17.385 4.520 17.066 1.00 97.94 83 GLU A O 1
ATOM 636 N N . VAL A 1 84 ? -16.004 4.207 18.817 1.00 98.38 84 VAL A N 1
ATOM 637 C CA . VAL A 1 84 ? -15.562 2.845 18.479 1.00 98.38 84 VAL A CA 1
ATOM 638 C C . VAL A 1 84 ? -15.634 1.972 19.726 1.00 98.38 84 VAL A C 1
ATOM 640 O O . VAL A 1 84 ? -15.138 2.357 20.790 1.00 98.38 84 VAL A O 1
ATOM 643 N N . SER A 1 85 ? -16.232 0.783 19.605 1.00 97.75 85 SER A N 1
ATOM 644 C CA . SER A 1 85 ? -16.220 -0.206 20.687 1.00 97.75 85 SER A CA 1
ATOM 645 C C . SER A 1 85 ? -14.919 -0.994 20.620 1.00 97.75 85 SER A C 1
ATOM 647 O O . SER A 1 85 ? -14.848 -2.018 19.953 1.00 97.75 85 SER A O 1
ATOM 649 N N . PHE A 1 86 ? -13.882 -0.576 21.349 1.00 98.38 86 PHE A N 1
ATOM 650 C CA . PHE A 1 86 ? -12.606 -1.314 21.367 1.00 98.38 86 PHE A CA 1
ATOM 651 C C . PHE A 1 86 ? -12.707 -2.732 21.950 1.00 98.38 86 PHE A C 1
ATOM 653 O O . PHE A 1 86 ? -11.763 -3.516 21.843 1.00 98.38 86 PHE A O 1
ATOM 660 N N . THR A 1 87 ? -13.846 -3.090 22.549 1.00 98.31 87 THR A N 1
ATOM 661 C CA . THR A 1 87 ? -14.147 -4.478 22.910 1.00 98.31 87 THR A CA 1
ATOM 662 C C . THR A 1 87 ? -14.328 -5.343 21.666 1.00 98.31 87 THR A C 1
ATOM 664 O O . THR A 1 87 ? -13.812 -6.454 21.636 1.00 98.31 87 THR A O 1
ATOM 667 N N . ASP A 1 88 ? -14.995 -4.830 20.634 1.00 98.38 88 ASP A N 1
ATOM 668 C CA . ASP A 1 88 ? -15.453 -5.612 19.478 1.00 98.38 88 ASP A CA 1
ATOM 669 C C . ASP A 1 88 ? -14.707 -5.249 18.189 1.00 98.38 88 ASP A C 1
ATOM 671 O O . ASP A 1 88 ? -14.601 -6.065 17.276 1.00 98.38 88 ASP A O 1
ATOM 675 N N . GLU A 1 89 ? -14.151 -4.042 18.136 1.00 98.69 89 GLU A N 1
ATOM 676 C CA . GLU A 1 89 ? -13.535 -3.434 16.965 1.00 98.69 89 GLU A CA 1
ATOM 677 C C . GLU A 1 89 ? -12.088 -3.009 17.262 1.00 98.69 89 GLU A C 1
ATOM 679 O O . GLU A 1 89 ? -11.691 -2.781 18.411 1.00 98.69 89 GLU A O 1
ATOM 684 N N . ILE A 1 90 ? -11.305 -2.859 16.199 1.00 98.75 90 ILE A N 1
ATOM 685 C CA . ILE A 1 90 ? -10.074 -2.064 16.169 1.00 98.75 90 ILE A CA 1
ATOM 686 C C . ILE A 1 90 ? -10.230 -0.960 15.123 1.00 98.75 90 ILE A C 1
ATOM 688 O O . ILE A 1 90 ? -11.082 -1.060 14.244 1.00 98.75 90 ILE A O 1
ATOM 692 N N . VAL A 1 91 ? -9.398 0.075 15.181 1.00 98.81 91 VAL A N 1
ATOM 693 C CA . VAL A 1 91 ? -9.342 1.105 14.136 1.00 98.81 91 VAL A CA 1
ATOM 694 C C . VAL A 1 91 ? -8.143 0.834 13.245 1.00 98.81 91 VAL A C 1
ATOM 696 O O . VAL A 1 91 ? -7.044 0.588 13.742 1.00 98.81 91 VAL A O 1
ATOM 699 N N . VAL A 1 92 ? -8.356 0.914 11.938 1.00 98.75 92 VAL A N 1
ATOM 700 C CA . VAL A 1 92 ? -7.315 0.820 10.920 1.00 98.75 92 VAL A CA 1
ATOM 701 C C . VAL A 1 92 ? -7.317 2.090 10.082 1.00 98.75 92 VAL A C 1
ATOM 703 O O . VAL A 1 92 ? -8.374 2.584 9.692 1.00 98.75 92 VAL A O 1
ATOM 706 N N . TRP A 1 93 ? -6.127 2.614 9.811 1.00 98.62 93 TRP A N 1
ATOM 707 C CA . TRP A 1 93 ? -5.905 3.707 8.874 1.00 98.62 93 TRP A CA 1
ATOM 708 C C . TRP A 1 93 ? -5.235 3.179 7.610 1.00 98.62 93 TRP A C 1
ATOM 710 O O . TRP A 1 93 ? -4.221 2.486 7.689 1.00 98.62 93 TRP A O 1
ATOM 720 N N . PHE A 1 94 ? -5.786 3.557 6.462 1.00 98.50 94 PHE A N 1
ATOM 721 C CA . PHE A 1 94 ? -5.190 3.398 5.144 1.00 98.50 94 PHE A CA 1
ATOM 722 C C . PHE A 1 94 ? -4.846 4.788 4.590 1.00 98.50 94 PHE A C 1
ATOM 724 O O . PHE A 1 94 ? -5.718 5.499 4.090 1.00 98.50 94 PHE A O 1
ATOM 731 N N . GLY A 1 95 ? -3.579 5.185 4.712 1.00 97.50 95 GLY A N 1
ATOM 732 C CA . GLY A 1 95 ? -2.987 6.385 4.116 1.00 97.50 95 GLY A CA 1
ATOM 733 C C . GLY A 1 95 ? -2.608 6.114 2.666 1.00 97.50 95 GLY A C 1
ATOM 734 O O . GLY A 1 95 ? -1.452 5.829 2.338 1.00 97.50 95 GLY A O 1
ATOM 735 N N . ALA A 1 96 ? -3.616 6.122 1.803 1.00 95.56 96 ALA A N 1
ATOM 736 C CA . ALA A 1 96 ? -3.478 5.832 0.390 1.00 95.56 96 ALA A CA 1
ATOM 737 C C . ALA A 1 96 ? -2.982 7.052 -0.390 1.00 95.56 96 ALA A C 1
ATOM 739 O O . ALA A 1 96 ? -2.897 8.175 0.119 1.00 95.56 96 ALA A O 1
ATOM 740 N N . MET A 1 97 ? -2.693 6.830 -1.668 1.00 92.31 97 MET A N 1
ATOM 741 C CA . MET A 1 97 ? -2.415 7.910 -2.599 1.00 92.31 97 MET A CA 1
ATOM 742 C C . MET A 1 97 ? -3.229 7.828 -3.865 1.00 92.31 97 MET A C 1
ATOM 744 O O . MET A 1 97 ? -3.699 6.762 -4.264 1.00 92.31 97 MET A O 1
ATOM 748 N N . TYR A 1 98 ? -3.302 8.961 -4.544 1.00 90.62 98 TYR A N 1
ATOM 749 C CA . TYR A 1 98 ? -3.915 9.033 -5.849 1.00 90.62 98 TYR A CA 1
ATOM 750 C C . TYR A 1 98 ? -3.279 10.120 -6.709 1.00 90.62 98 TYR A C 1
ATOM 752 O O . TYR A 1 98 ? -2.836 11.163 -6.213 1.00 90.62 98 TYR A O 1
ATOM 760 N N . GLY A 1 99 ? -3.280 9.868 -8.016 1.00 88.12 99 GLY A N 1
ATOM 761 C CA . GLY A 1 99 ? -3.020 10.893 -9.019 1.00 88.12 99 GLY A CA 1
ATOM 762 C C . GLY A 1 99 ? -4.266 11.741 -9.229 1.00 88.12 99 GLY A C 1
ATOM 763 O O . GLY A 1 99 ? -5.374 11.204 -9.255 1.00 88.12 99 GLY A O 1
ATOM 764 N N . SER A 1 100 ? -4.115 13.053 -9.421 1.00 87.12 100 SER A N 1
ATOM 765 C CA . SER A 1 100 ? -5.248 13.979 -9.597 1.00 87.12 100 SER A CA 1
ATOM 766 C C . SER A 1 100 ? -6.237 13.568 -10.701 1.00 87.12 100 SER A C 1
ATOM 768 O O . SER A 1 100 ? -7.406 13.945 -10.642 1.00 87.12 100 SER A O 1
ATOM 770 N N . SER A 1 101 ? -5.806 12.806 -11.716 1.00 87.38 101 SER A N 1
ATOM 771 C CA . SER A 1 101 ? -6.691 12.288 -12.774 1.00 87.38 101 SER A CA 1
ATOM 772 C C . SER A 1 101 ? -7.359 10.937 -12.468 1.00 87.38 101 SER A C 1
ATOM 774 O O . SER A 1 101 ? -8.166 10.469 -13.273 1.00 87.38 101 SER A O 1
ATOM 776 N N . CYS A 1 102 ? -7.053 10.320 -11.327 1.00 90.50 102 CYS A N 1
ATOM 777 C CA . CYS A 1 102 ? -7.538 9.010 -10.898 1.00 90.50 102 CYS A CA 1
ATOM 778 C C . CYS A 1 102 ? -7.956 9.047 -9.423 1.00 90.50 102 CYS A C 1
ATOM 780 O O . CYS A 1 102 ? -7.232 8.524 -8.576 1.00 90.50 102 CYS A O 1
ATOM 782 N N . PRO A 1 103 ? -9.107 9.657 -9.088 1.00 91.12 103 PRO A N 1
ATOM 783 C CA . PRO A 1 103 ? -9.624 9.587 -7.729 1.00 91.12 103 PRO A CA 1
ATOM 784 C C . PRO A 1 103 ? -9.837 8.126 -7.325 1.00 91.12 103 PRO A C 1
ATOM 786 O O . PRO A 1 103 ? -10.250 7.296 -8.138 1.00 91.12 103 PRO A O 1
ATOM 789 N N . ILE A 1 104 ? -9.553 7.830 -6.063 1.00 95.12 104 ILE A N 1
ATOM 790 C CA . ILE A 1 104 ? -9.703 6.495 -5.482 1.00 95.12 104 ILE A CA 1
ATOM 791 C C . ILE A 1 104 ? -10.891 6.452 -4.526 1.00 95.12 104 ILE A C 1
ATOM 793 O O . ILE A 1 104 ? -11.352 7.493 -4.060 1.00 95.12 104 ILE A O 1
ATOM 797 N N . ARG A 1 105 ? -11.369 5.240 -4.244 1.00 97.00 105 ARG A N 1
ATOM 798 C CA . ARG A 1 105 ? -12.459 4.955 -3.305 1.00 97.00 105 ARG A CA 1
ATOM 799 C C . ARG A 1 105 ? -12.136 3.686 -2.524 1.00 97.00 105 ARG A C 1
ATOM 801 O O . ARG A 1 105 ? -11.530 2.777 -3.087 1.00 97.00 105 ARG A O 1
ATOM 808 N N . LEU A 1 106 ? -12.537 3.597 -1.262 1.00 98.19 106 LEU A N 1
ATOM 809 C CA . LEU A 1 106 ? -12.446 2.357 -0.490 1.00 98.19 106 LEU A CA 1
ATOM 810 C C . LEU A 1 106 ? -13.754 1.569 -0.631 1.00 98.19 106 LEU A C 1
ATOM 812 O O . LEU A 1 106 ? -14.767 1.964 -0.062 1.00 98.19 106 LEU A O 1
ATOM 816 N N . ASP A 1 107 ? -13.746 0.449 -1.351 1.00 97.88 107 ASP A N 1
ATOM 817 C CA . ASP A 1 107 ? -14.964 -0.360 -1.544 1.00 97.88 107 ASP A CA 1
ATOM 818 C C . ASP A 1 107 ? -15.178 -1.398 -0.440 1.00 97.88 107 ASP A C 1
ATOM 820 O O . ASP A 1 107 ? -16.288 -1.897 -0.252 1.00 97.88 107 ASP A O 1
ATOM 824 N N . GLY A 1 108 ? -14.123 -1.717 0.303 1.00 98.00 108 GLY A N 1
ATOM 825 C CA . GLY A 1 108 ? -14.156 -2.773 1.295 1.00 98.00 108 GLY A CA 1
ATOM 826 C C . GLY A 1 108 ? -12.864 -2.896 2.078 1.00 98.00 108 GLY A C 1
ATOM 827 O O . GLY A 1 108 ? -11.857 -2.259 1.774 1.00 98.00 108 GLY A O 1
ATOM 828 N N . VAL A 1 109 ? -12.894 -3.775 3.067 1.00 98.56 109 VAL A N 1
ATOM 829 C CA . VAL A 1 109 ? -11.721 -4.283 3.772 1.00 98.56 109 VAL A CA 1
ATOM 830 C C . VAL A 1 109 ? -11.746 -5.798 3.606 1.00 98.56 109 VAL A C 1
ATOM 832 O O . VAL A 1 109 ? -12.820 -6.401 3.600 1.00 98.56 109 VAL A O 1
ATOM 835 N N . ALA A 1 110 ? -10.590 -6.429 3.442 1.00 98.12 110 ALA A N 1
ATOM 836 C CA . ALA A 1 110 ? -10.492 -7.871 3.257 1.00 98.12 110 ALA A CA 1
ATOM 837 C C . ALA A 1 110 ? -9.271 -8.449 3.973 1.00 98.12 110 ALA A C 1
ATOM 839 O O . ALA A 1 110 ? -8.356 -7.724 4.363 1.00 98.12 110 ALA A O 1
ATOM 840 N N . VAL A 1 111 ? -9.275 -9.771 4.147 1.00 98.00 111 VAL A N 1
ATOM 841 C CA . VAL A 1 111 ? -8.125 -10.525 4.642 1.00 98.00 111 VAL A CA 1
ATOM 842 C C . VAL A 1 111 ? -7.702 -11.546 3.598 1.00 98.00 111 VAL A C 1
ATOM 844 O O . VAL A 1 111 ? -8.488 -12.425 3.246 1.00 98.00 111 VAL A O 1
ATOM 847 N N . THR A 1 112 ? -6.444 -11.470 3.172 1.00 97.00 112 THR A N 1
ATOM 848 C CA . THR A 1 112 ? -5.825 -12.413 2.231 1.00 97.00 112 THR A CA 1
ATOM 849 C C . THR A 1 112 ? -4.486 -12.856 2.807 1.00 97.00 112 THR A C 1
ATOM 851 O O . THR A 1 112 ? -3.679 -12.014 3.174 1.00 97.00 112 THR A O 1
ATOM 854 N N . ASP A 1 113 ? -4.269 -14.164 2.967 1.00 94.44 113 ASP A N 1
ATOM 855 C CA . ASP A 1 113 ? -2.993 -14.748 3.424 1.00 94.44 113 ASP A CA 1
ATOM 856 C C . ASP A 1 113 ? -2.380 -14.117 4.695 1.00 94.44 113 ASP A C 1
ATOM 858 O O . ASP A 1 113 ? -1.167 -14.018 4.853 1.00 94.44 113 ASP A O 1
ATOM 862 N N . GLY A 1 114 ? -3.229 -13.709 5.647 1.00 94.69 114 GLY A N 1
ATOM 863 C CA . GLY A 1 114 ? -2.782 -13.078 6.895 1.00 94.69 114 GLY A CA 1
ATOM 864 C C . GLY A 1 114 ? -2.490 -11.579 6.780 1.00 94.69 114 GLY A C 1
ATOM 865 O O . GLY A 1 114 ? -1.959 -10.995 7.720 1.00 94.69 114 GLY A O 1
ATOM 866 N N . VAL A 1 115 ? -2.870 -10.947 5.672 1.00 97.75 115 VAL A N 1
ATOM 867 C CA . VAL A 1 115 ? -2.827 -9.498 5.469 1.00 97.75 115 VAL A CA 1
ATOM 868 C C . VAL A 1 115 ? -4.245 -8.948 5.527 1.00 97.75 115 VAL A C 1
ATOM 870 O O . VAL A 1 115 ? -5.099 -9.363 4.747 1.00 97.75 115 VAL A O 1
ATOM 873 N N . LEU A 1 116 ? -4.502 -8.019 6.444 1.00 98.44 116 LEU A N 1
ATOM 874 C CA . LEU A 1 116 ? -5.695 -7.178 6.443 1.00 98.44 116 LEU A CA 1
ATOM 875 C C . LEU A 1 116 ? -5.439 -5.986 5.519 1.00 98.44 116 LEU A C 1
ATOM 877 O O . LEU A 1 116 ? -4.489 -5.239 5.735 1.00 98.44 116 LEU A O 1
ATOM 881 N N . HIS A 1 117 ? -6.273 -5.782 4.508 1.00 98.56 117 HIS A N 1
ATOM 882 C CA . HIS A 1 117 ? -6.036 -4.721 3.539 1.00 98.56 117 HIS A CA 1
ATOM 883 C C . HIS A 1 117 ? -7.301 -4.015 3.072 1.00 98.56 117 HIS A C 1
ATOM 885 O O . HIS A 1 117 ? -8.406 -4.560 3.130 1.00 98.56 117 HIS A O 1
ATOM 891 N N . GLY A 1 118 ? -7.121 -2.792 2.577 1.00 97.69 118 GLY A N 1
ATOM 892 C CA . GLY A 1 118 ? -8.163 -2.069 1.863 1.00 97.69 118 GLY A CA 1
ATOM 893 C C . GLY A 1 118 ? -8.452 -2.700 0.499 1.00 97.69 118 GLY A C 1
ATOM 894 O O . GLY A 1 118 ? -7.570 -3.236 -0.174 1.00 97.69 118 GLY A O 1
ATOM 895 N N . GLN A 1 119 ? -9.704 -2.627 0.066 1.00 97.44 119 GLN A N 1
ATOM 896 C CA . GLN A 1 119 ? -10.105 -2.822 -1.326 1.00 97.44 119 GLN A CA 1
ATOM 897 C C . GLN A 1 119 ? -10.241 -1.441 -1.965 1.00 97.44 119 GLN A C 1
ATOM 899 O O . GLN A 1 119 ? -11.341 -0.951 -2.215 1.00 97.44 119 GLN A O 1
ATOM 904 N N . ILE A 1 120 ? -9.097 -0.777 -2.135 1.00 96.38 120 ILE A N 1
ATOM 905 C CA . ILE A 1 120 ? -9.027 0.566 -2.704 1.00 96.38 120 ILE A CA 1
ATOM 906 C C . ILE A 1 120 ? -9.063 0.446 -4.224 1.00 96.38 120 ILE A C 1
ATOM 908 O O . ILE A 1 120 ? -8.253 -0.249 -4.835 1.00 96.38 120 ILE A O 1
ATOM 912 N N . VAL A 1 121 ? -10.023 1.125 -4.833 1.00 94.44 121 VAL A N 1
ATOM 913 C CA . VAL A 1 121 ? -10.316 1.046 -6.262 1.00 94.44 121 VAL A CA 1
ATOM 914 C C . VAL A 1 121 ? -10.156 2.409 -6.916 1.00 94.44 121 VAL A C 1
ATOM 916 O O . VAL A 1 121 ? -10.257 3.443 -6.259 1.00 94.44 121 VAL A O 1
ATOM 919 N N . VAL A 1 122 ? -9.963 2.408 -8.233 1.00 92.75 122 VAL A N 1
ATOM 920 C CA . VAL A 1 122 ? -10.077 3.601 -9.079 1.00 92.75 122 VAL A CA 1
ATOM 921 C C . VAL A 1 122 ? -11.395 3.486 -9.849 1.00 92.75 122 VAL A C 1
ATOM 923 O O . VAL A 1 122 ? -11.463 2.696 -10.798 1.00 92.75 122 VAL A O 1
ATOM 926 N N . PRO A 1 123 ? -12.463 4.200 -9.447 1.00 91.25 123 PRO A N 1
ATOM 927 C CA . PRO A 1 123 ? -13.741 4.120 -10.135 1.00 91.25 123 PRO A CA 1
ATOM 928 C C . PRO A 1 123 ? -13.669 4.630 -11.579 1.00 91.25 123 PRO A C 1
ATOM 930 O O . PRO A 1 123 ? -12.948 5.569 -11.917 1.00 91.25 123 PRO A O 1
ATOM 933 N N . GLY A 1 124 ? -14.486 4.029 -12.435 1.00 85.75 124 GLY A N 1
ATOM 934 C CA . GLY A 1 124 ? -14.522 4.284 -13.864 1.00 85.75 124 GLY A CA 1
ATOM 935 C C . GLY A 1 124 ? -13.385 3.593 -14.613 1.00 85.75 124 GLY A C 1
ATOM 936 O O . GLY A 1 124 ? -12.873 2.545 -14.223 1.00 85.75 124 GLY A O 1
ATOM 937 N N . SER A 1 125 ? -13.025 4.174 -15.751 1.00 77.44 125 SER A N 1
ATOM 938 C CA . SER A 1 125 ? -11.937 3.682 -16.590 1.00 77.44 125 SER A CA 1
ATOM 939 C C . SER A 1 125 ? -11.061 4.852 -17.023 1.00 77.44 125 SER A C 1
ATOM 941 O O . SER A 1 125 ? -11.041 5.185 -18.215 1.00 77.44 125 SER A O 1
ATOM 943 N N . PRO A 1 126 ? -10.383 5.533 -16.078 1.00 75.38 126 PRO A N 1
ATOM 944 C CA . PRO A 1 126 ? -9.384 6.512 -16.472 1.00 75.38 126 PRO A CA 1
ATOM 945 C C . PRO A 1 126 ? -8.316 5.813 -17.323 1.00 75.38 126 PRO A C 1
ATOM 947 O O . PRO A 1 126 ? -8.090 4.610 -17.193 1.00 75.38 126 PRO A O 1
ATOM 950 N N . GLY A 1 127 ? -7.720 6.555 -18.257 1.00 77.44 127 GLY A N 1
ATOM 951 C CA . GLY A 1 127 ? -6.569 6.073 -19.020 1.00 77.44 127 GLY A CA 1
ATOM 952 C C . GLY A 1 127 ? -5.332 6.020 -18.123 1.00 77.44 127 GLY A C 1
ATOM 953 O O . GLY A 1 127 ? -5.307 5.327 -17.113 1.00 77.44 127 GLY A O 1
ATOM 954 N N . ALA A 1 128 ? -4.304 6.791 -18.467 1.00 80.06 128 ALA A N 1
ATOM 955 C CA . ALA A 1 128 ? -3.169 6.980 -17.570 1.00 80.06 128 ALA A CA 1
ATOM 956 C C . ALA A 1 128 ? -3.525 7.938 -16.419 1.00 80.06 128 ALA A C 1
ATOM 958 O O . ALA A 1 128 ? -4.136 8.994 -16.637 1.00 80.06 128 ALA A O 1
ATOM 959 N N . CYS A 1 129 ? -3.110 7.576 -15.206 1.00 84.88 129 CYS A N 1
ATOM 960 C CA . CYS A 1 129 ? -3.128 8.478 -14.063 1.00 84.88 129 CYS A CA 1
ATOM 961 C C . CYS A 1 129 ? -1.984 9.491 -14.172 1.00 84.88 129 CYS A C 1
ATOM 963 O O . CYS A 1 129 ? -0.957 9.211 -14.785 1.00 84.88 129 CYS A O 1
ATOM 965 N N . THR A 1 130 ? -2.171 10.680 -13.612 1.00 84.44 130 THR A N 1
ATOM 966 C CA . THR A 1 130 ? -1.092 11.653 -13.444 1.00 84.44 130 THR A CA 1
ATOM 967 C C . THR A 1 130 ? -0.110 11.163 -12.376 1.00 84.44 130 THR A C 1
ATOM 969 O O . THR A 1 130 ? -0.512 10.505 -11.420 1.00 84.44 130 THR A O 1
ATOM 972 N N . ASP A 1 131 ? 1.174 11.489 -12.543 1.00 81.31 131 ASP A N 1
ATOM 973 C CA . ASP A 1 131 ? 2.268 10.997 -11.683 1.00 81.31 131 ASP A CA 1
ATOM 974 C C . ASP A 1 131 ? 2.374 11.728 -10.327 1.00 81.31 131 ASP A C 1
ATOM 976 O O . ASP A 1 131 ? 3.355 11.576 -9.598 1.00 81.31 131 ASP A O 1
ATOM 980 N N . ASP A 1 132 ? 1.408 12.580 -9.986 1.00 86.62 132 ASP A N 1
ATOM 981 C CA . ASP A 1 132 ? 1.368 13.262 -8.700 1.00 86.62 132 ASP A CA 1
ATOM 982 C C . ASP A 1 132 ? 0.883 12.328 -7.583 1.00 86.62 132 ASP A C 1
ATOM 984 O O . ASP A 1 132 ? -0.057 11.560 -7.749 1.00 86.62 132 ASP A O 1
ATOM 988 N N . ALA A 1 133 ? 1.527 12.404 -6.419 1.00 86.75 133 ALA A N 1
ATOM 989 C CA . ALA A 1 133 ? 1.210 11.577 -5.259 1.00 86.75 133 ALA A CA 1
ATOM 990 C C . ALA A 1 133 ? 0.460 12.402 -4.204 1.00 86.75 133 ALA A C 1
ATOM 992 O O . ALA A 1 133 ? 1.076 12.980 -3.307 1.00 86.75 133 ALA A O 1
ATOM 993 N N . ASN A 1 134 ? -0.868 12.480 -4.320 1.00 94.06 134 ASN A N 1
ATOM 994 C CA . ASN A 1 134 ? -1.703 13.188 -3.347 1.00 94.06 134 ASN A CA 1
ATOM 995 C C . ASN A 1 134 ? -2.201 12.239 -2.253 1.00 94.06 134 ASN A C 1
ATOM 997 O O . ASN A 1 134 ? -2.548 11.100 -2.570 1.00 94.06 134 ASN A O 1
ATOM 1001 N N . PRO A 1 135 ? -2.298 12.696 -0.993 1.00 96.19 135 PRO A N 1
ATOM 1002 C CA . PRO A 1 135 ? -2.769 11.870 0.110 1.00 96.19 135 PRO A CA 1
ATOM 1003 C C . PRO A 1 135 ? -4.289 11.700 0.109 1.00 96.19 135 PRO A C 1
ATOM 1005 O O . PRO A 1 135 ? -5.035 12.644 -0.161 1.00 96.19 135 PRO A O 1
ATOM 1008 N N . HIS A 1 136 ? -4.738 10.496 0.455 1.00 97.50 136 HIS A N 1
ATOM 1009 C CA . HIS A 1 136 ? -6.128 10.205 0.789 1.00 97.50 136 HIS A CA 1
ATOM 1010 C C . HIS A 1 136 ? -6.156 9.196 1.936 1.00 97.50 136 HIS A C 1
ATOM 1012 O O . HIS A 1 136 ? -5.730 8.051 1.789 1.00 97.50 136 HIS A O 1
ATOM 1018 N N . SER A 1 137 ? -6.646 9.636 3.085 1.00 98.06 137 SER A N 1
ATOM 1019 C CA . SER A 1 137 ? -6.756 8.823 4.285 1.00 98.06 137 SER A CA 1
ATOM 1020 C C . SER A 1 137 ? -8.148 8.227 4.408 1.00 98.06 137 SER A C 1
ATOM 1022 O O . SER A 1 137 ? -9.126 8.962 4.356 1.00 98.06 137 SER A O 1
ATOM 1024 N N . TYR A 1 138 ? -8.219 6.923 4.668 1.00 98.50 138 TYR A N 1
ATOM 1025 C CA . TYR A 1 138 ? -9.432 6.235 5.108 1.00 98.50 138 TYR A CA 1
ATOM 1026 C C . TYR A 1 138 ? -9.212 5.673 6.505 1.00 98.50 138 TYR A C 1
ATOM 1028 O O . TYR A 1 138 ? -8.278 4.896 6.715 1.00 98.50 138 TYR A O 1
ATOM 1036 N N . LEU A 1 139 ? -10.062 6.036 7.461 1.00 98.56 139 LEU A N 1
ATOM 1037 C CA . LEU A 1 139 ? -10.102 5.388 8.768 1.00 98.56 139 LEU A CA 1
ATOM 1038 C C . LEU A 1 139 ? -11.344 4.524 8.856 1.00 98.56 139 LEU A C 1
ATOM 1040 O O . LEU A 1 139 ? -12.452 4.987 8.595 1.00 98.56 139 LEU A O 1
ATOM 1044 N N . VAL A 1 140 ? -11.157 3.276 9.265 1.00 98.75 140 VAL A N 1
ATOM 1045 C CA . VAL A 1 140 ? -12.228 2.291 9.400 1.00 98.75 140 VAL A CA 1
ATOM 1046 C C . VAL A 1 140 ? -12.180 1.640 10.774 1.00 98.75 140 VAL A C 1
ATOM 1048 O O . VAL A 1 140 ? -11.105 1.430 11.336 1.00 98.75 140 VAL A O 1
ATOM 1051 N N . ALA A 1 141 ? -13.346 1.302 11.313 1.00 98.81 141 ALA A N 1
ATOM 1052 C CA . ALA A 1 141 ? -13.456 0.326 12.383 1.00 98.81 141 ALA A CA 1
ATOM 1053 C C . ALA A 1 141 ? -13.593 -1.057 11.746 1.00 98.81 141 ALA A C 1
ATOM 1055 O O . ALA A 1 141 ? -14.370 -1.227 10.807 1.00 98.81 141 ALA A O 1
ATOM 1056 N N . VAL A 1 142 ? -12.830 -2.023 12.247 1.00 98.81 142 VAL A N 1
ATOM 1057 C CA . VAL A 1 142 ? -12.810 -3.410 11.775 1.00 98.81 142 VAL A CA 1
ATOM 1058 C C . VAL A 1 142 ? -13.155 -4.319 12.940 1.00 98.81 142 VAL A C 1
ATOM 1060 O O . VAL A 1 142 ? -12.530 -4.243 14.000 1.00 98.81 142 VAL A O 1
ATOM 1063 N N . GLU A 1 143 ? -14.133 -5.192 12.746 1.00 98.69 143 GLU A N 1
ATOM 1064 C CA . GLU A 1 143 ? -14.535 -6.179 13.737 1.00 98.69 143 GLU A CA 1
ATOM 1065 C C . GLU A 1 143 ? -13.403 -7.174 14.007 1.00 98.69 143 GLU A C 1
ATOM 1067 O O . GLU A 1 143 ? -12.783 -7.733 13.100 1.00 98.69 143 GLU A O 1
ATOM 1072 N N . ARG A 1 144 ? -13.170 -7.485 15.280 1.00 98.19 144 ARG A N 1
ATOM 1073 C CA . ARG A 1 144 ? -12.118 -8.422 15.701 1.00 98.19 144 ARG A CA 1
ATOM 1074 C C . ARG A 1 144 ? -12.291 -9.823 15.121 1.00 98.19 144 ARG A C 1
ATOM 1076 O O . ARG A 1 144 ? -11.298 -10.503 14.869 1.00 98.19 144 ARG A O 1
ATOM 1083 N N . ALA A 1 145 ? -13.533 -10.242 14.871 1.00 97.19 145 ALA A N 1
ATOM 1084 C CA . ALA A 1 145 ? -13.852 -11.529 14.255 1.00 97.19 145 ALA A CA 1
ATOM 1085 C C . ALA A 1 145 ? -13.313 -11.660 12.818 1.00 97.19 145 ALA A C 1
ATOM 1087 O O . ALA A 1 145 ? -13.034 -12.775 12.372 1.00 97.19 145 ALA A O 1
ATOM 1088 N N . MET A 1 146 ? -13.137 -10.535 12.121 1.00 97.06 146 MET A N 1
ATOM 1089 C CA . MET A 1 146 ? -12.597 -10.477 10.765 1.00 97.06 146 MET A CA 1
ATOM 1090 C C . MET A 1 146 ? -11.068 -10.596 10.734 1.00 97.06 146 MET A C 1
ATOM 1092 O O . MET A 1 146 ? -10.509 -11.084 9.754 1.00 97.06 146 MET A O 1
ATOM 1096 N N . LEU A 1 147 ? -10.378 -10.171 11.799 1.00 97.94 147 LEU A N 1
ATOM 1097 C CA . LEU A 1 147 ? -8.915 -10.090 11.835 1.00 97.94 147 LEU A CA 1
ATOM 1098 C C . LEU A 1 147 ? -8.258 -11.458 11.617 1.00 97.94 147 LEU A C 1
ATOM 1100 O O . LEU A 1 147 ? -8.870 -12.480 11.917 1.00 97.94 147 LEU A O 1
ATOM 1104 N N . PRO A 1 148 ? -7.003 -11.543 11.155 1.00 97.06 148 PRO A N 1
ATOM 1105 C CA . PRO A 1 148 ? -6.240 -12.794 11.155 1.00 97.06 148 PRO A CA 1
ATOM 1106 C C . PRO A 1 148 ? -5.977 -13.324 12.580 1.00 97.06 148 PRO A C 1
ATOM 1108 O O . PRO A 1 148 ? -6.107 -12.598 13.562 1.00 97.06 148 PRO A O 1
ATOM 1111 N N . ALA A 1 149 ? -5.610 -14.606 12.723 1.00 90.62 149 ALA A N 1
ATOM 1112 C CA . ALA A 1 149 ? -5.390 -15.224 14.043 1.00 90.62 149 ALA A CA 1
ATOM 1113 C C . ALA A 1 149 ? -4.174 -14.658 14.813 1.00 90.62 149 ALA A C 1
ATOM 1115 O O . ALA A 1 149 ? -4.092 -14.844 16.026 1.00 90.62 149 ALA A O 1
ATOM 1116 N N . GLY A 1 150 ? -3.293 -13.918 14.131 1.00 84.38 150 GLY A N 1
ATOM 1117 C CA . GLY A 1 150 ? -2.108 -13.262 14.688 1.00 84.38 150 GLY A CA 1
ATOM 1118 C C . GLY A 1 150 ? -0.848 -14.144 14.676 1.00 84.38 150 GLY A C 1
ATOM 1119 O O . GLY A 1 150 ? -0.976 -15.367 14.812 1.00 84.38 150 GLY A O 1
ATOM 1120 N N . PRO A 1 151 ? 0.362 -13.553 14.559 1.00 94.50 151 PRO A N 1
ATOM 1121 C CA . PRO A 1 151 ? 0.653 -12.175 14.112 1.00 94.50 151 PRO A CA 1
ATOM 1122 C C . PRO A 1 151 ? 0.174 -11.927 12.670 1.00 94.50 151 PRO A C 1
ATOM 1124 O O . PRO A 1 151 ? -0.139 -12.881 11.953 1.00 94.50 151 PRO A O 1
ATOM 1127 N N . PHE A 1 152 ? 0.032 -10.662 12.270 1.00 97.69 152 PHE A N 1
ATOM 1128 C CA . PHE A 1 152 ? -0.490 -10.302 10.946 1.00 97.69 152 PHE A CA 1
ATOM 1129 C C . PHE A 1 152 ? -0.035 -8.923 10.467 1.00 97.69 152 PHE A C 1
ATOM 1131 O O . PHE A 1 152 ? 0.548 -8.157 11.230 1.00 97.69 152 PHE A O 1
ATOM 1138 N N . HIS A 1 153 ? -0.319 -8.605 9.203 1.00 97.94 153 HIS A N 1
ATOM 1139 C CA . HIS A 1 153 ? 0.029 -7.317 8.601 1.00 97.94 153 HIS A CA 1
ATOM 1140 C C . HIS A 1 153 ? -1.209 -6.517 8.211 1.00 97.94 153 HIS A C 1
ATOM 1142 O O . HIS A 1 153 ? -2.249 -7.090 7.881 1.00 97.94 153 HIS A O 1
ATOM 1148 N N . VAL A 1 154 ? -1.067 -5.195 8.201 1.00 98.31 154 VAL A N 1
ATOM 1149 C CA . VAL A 1 154 ? -2.028 -4.262 7.613 1.00 98.31 154 VAL A CA 1
ATOM 1150 C C . VAL A 1 154 ? -1.380 -3.542 6.437 1.00 98.31 154 VAL A C 1
ATOM 1152 O O . VAL A 1 154 ? -0.257 -3.061 6.572 1.00 98.31 154 VAL A O 1
ATOM 1155 N N . GLN A 1 155 ? -2.073 -3.497 5.297 1.00 97.69 155 GLN A N 1
ATOM 1156 C CA . GLN A 1 155 ? -1.575 -2.938 4.032 1.00 97.69 155 GLN A CA 1
ATOM 1157 C C . GLN A 1 155 ? -2.695 -2.244 3.230 1.00 97.69 155 GLN A C 1
ATOM 1159 O O . GLN A 1 155 ? -3.881 -2.433 3.485 1.00 97.69 155 GLN A O 1
ATOM 1164 N N . LEU A 1 156 ? -2.341 -1.438 2.236 1.00 96.69 156 LEU A N 1
ATOM 1165 C CA . LEU A 1 156 ? -3.247 -0.790 1.285 1.00 96.69 156 LEU A CA 1
ATOM 1166 C C . LEU A 1 156 ? -3.795 -1.777 0.240 1.00 96.69 156 LEU A C 1
ATOM 1168 O O . LEU A 1 156 ? -4.880 -1.546 -0.290 1.00 96.69 156 LEU A O 1
ATOM 1172 N N . SER A 1 157 ? -3.082 -2.873 -0.041 1.00 94.88 157 SER A N 1
ATOM 1173 C CA . SER A 1 157 ? -3.534 -3.978 -0.898 1.00 94.88 157 SER A CA 1
ATOM 11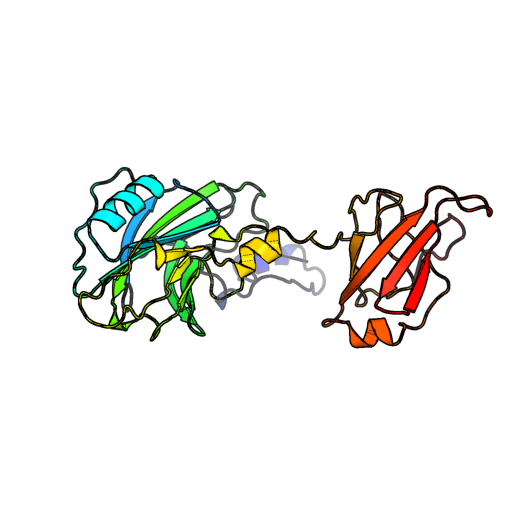74 C C . SER A 1 157 ? -3.072 -5.342 -0.361 1.00 94.88 157 SER A C 1
ATOM 1176 O O . SER A 1 157 ? -2.347 -5.421 0.628 1.00 94.88 157 SER A O 1
ATOM 1178 N N . ALA A 1 158 ? -3.518 -6.430 -0.997 1.00 93.88 158 ALA A N 1
ATOM 1179 C CA . ALA A 1 158 ? -3.078 -7.788 -0.663 1.00 93.88 158 ALA A CA 1
ATOM 1180 C C . ALA A 1 158 ? -1.628 -8.077 -1.094 1.00 93.88 158 ALA A C 1
ATOM 1182 O O . ALA A 1 158 ? -1.024 -9.038 -0.619 1.00 93.88 158 ALA A O 1
ATOM 1183 N N . ASP A 1 159 ? -1.093 -7.279 -2.018 1.00 90.50 159 ASP A N 1
ATOM 1184 C CA . ASP A 1 159 ? 0.233 -7.478 -2.586 1.00 90.50 159 ASP A CA 1
ATOM 1185 C C . ASP A 1 159 ? 1.323 -6.927 -1.658 1.00 90.50 159 ASP A C 1
ATOM 1187 O O . ASP A 1 159 ? 1.070 -6.187 -0.704 1.00 90.50 159 ASP A O 1
ATOM 1191 N N . HIS A 1 160 ? 2.577 -7.276 -1.944 1.00 86.62 160 HIS A N 1
ATOM 1192 C CA . HIS A 1 160 ? 3.701 -6.654 -1.256 1.00 86.62 160 HIS A CA 1
ATOM 1193 C C . HIS A 1 160 ? 3.723 -5.136 -1.489 1.00 86.62 160 HIS A C 1
ATOM 1195 O O . HIS A 1 160 ? 3.376 -4.685 -2.587 1.00 86.62 160 HIS A O 1
ATOM 1201 N N . PRO A 1 161 ? 4.173 -4.348 -0.494 1.00 87.19 161 PRO A N 1
ATOM 1202 C CA . PRO A 1 161 ? 4.294 -2.913 -0.670 1.00 87.19 161 PRO A CA 1
ATOM 1203 C C . PRO A 1 161 ? 5.266 -2.611 -1.811 1.00 87.19 161 PRO A C 1
ATOM 1205 O O . PRO A 1 161 ? 6.218 -3.377 -2.020 1.00 87.19 161 PRO A O 1
ATOM 1208 N N . PRO A 1 162 ? 5.076 -1.501 -2.541 1.00 82.88 162 PRO A N 1
ATOM 1209 C CA . PRO A 1 162 ? 6.057 -1.071 -3.522 1.00 82.88 162 PRO A CA 1
ATOM 1210 C C . PRO A 1 162 ? 7.453 -0.927 -2.896 1.00 82.88 162 PRO A C 1
ATOM 1212 O O . PRO A 1 162 ? 7.611 -0.636 -1.708 1.00 82.88 162 PRO A O 1
ATOM 1215 N N . ALA A 1 163 ? 8.494 -1.120 -3.704 1.00 78.44 163 ALA A N 1
ATOM 1216 C CA . ALA A 1 163 ? 9.862 -0.939 -3.233 1.00 78.44 163 ALA A CA 1
ATOM 1217 C C . ALA A 1 163 ? 10.092 0.507 -2.755 1.00 78.44 163 ALA A C 1
ATOM 1219 O O . ALA A 1 163 ? 9.643 1.460 -3.395 1.00 78.44 163 ALA A O 1
ATOM 1220 N N . GLY A 1 164 ? 10.816 0.665 -1.644 1.00 80.69 164 GLY A N 1
ATOM 1221 C CA . GLY A 1 164 ? 11.154 1.975 -1.079 1.00 80.69 164 GLY A CA 1
ATOM 1222 C C . GLY A 1 164 ? 10.054 2.635 -0.241 1.00 80.69 164 GLY A C 1
ATOM 1223 O O . GLY A 1 164 ? 10.222 3.791 0.140 1.00 80.69 164 GLY A O 1
ATOM 1224 N N . VAL A 1 165 ? 8.953 1.934 0.061 1.00 87.69 165 VAL A N 1
ATOM 1225 C CA . VAL A 1 165 ? 7.890 2.426 0.963 1.00 87.69 165 VAL A CA 1
ATOM 1226 C C . VAL A 1 165 ? 7.601 1.437 2.101 1.00 87.69 165 VAL A C 1
ATOM 1228 O O . VAL A 1 165 ? 6.483 0.940 2.237 1.00 87.69 165 VAL A O 1
ATOM 1231 N N . PRO A 1 166 ? 8.608 1.109 2.931 1.00 88.75 166 PRO A N 1
ATOM 1232 C CA . PRO A 1 166 ? 8.478 0.071 3.952 1.00 88.75 166 PRO A CA 1
ATOM 1233 C C . PRO A 1 166 ? 7.404 0.376 5.002 1.00 88.75 166 PRO A C 1
ATOM 1235 O O . PRO A 1 166 ? 6.815 -0.543 5.564 1.00 88.75 166 PRO A O 1
ATOM 1238 N N . GLU A 1 167 ? 7.103 1.652 5.251 1.00 90.12 167 GLU A N 1
ATOM 1239 C CA . GLU A 1 167 ? 6.120 2.059 6.259 1.00 90.12 167 GLU A CA 1
ATOM 1240 C C . GLU A 1 167 ? 4.670 2.026 5.749 1.00 90.12 167 GLU A C 1
ATOM 1242 O O . GLU A 1 167 ? 3.742 2.382 6.477 1.00 90.12 167 GLU A O 1
ATOM 1247 N N . GLU A 1 168 ? 4.460 1.575 4.509 1.00 94.69 168 GLU A N 1
ATOM 1248 C CA . GLU A 1 168 ? 3.138 1.213 4.001 1.00 94.69 168 GLU A CA 1
ATOM 1249 C C . GLU A 1 168 ? 2.551 0.038 4.783 1.00 94.69 168 GLU A C 1
ATOM 1251 O O . GLU A 1 168 ? 1.349 0.024 5.053 1.00 94.69 168 GLU A O 1
ATOM 1256 N N . ARG A 1 169 ? 3.402 -0.897 5.220 1.00 96.44 169 ARG A N 1
ATOM 1257 C CA . ARG A 1 169 ? 2.996 -2.063 5.996 1.00 96.44 169 ARG A CA 1
ATOM 1258 C C . ARG A 1 169 ? 3.133 -1.800 7.489 1.00 96.44 169 ARG A C 1
ATOM 1260 O O . ARG A 1 169 ? 4.227 -1.543 7.989 1.00 96.44 169 ARG A O 1
ATOM 1267 N N . THR A 1 170 ? 2.033 -1.998 8.211 1.00 97.69 170 THR A N 1
ATOM 1268 C CA . THR A 1 170 ? 2.046 -2.103 9.674 1.00 97.69 170 THR A CA 1
ATOM 1269 C C . THR A 1 170 ? 2.072 -3.568 10.085 1.00 97.69 170 THR A C 1
ATOM 1271 O O . THR A 1 170 ? 1.208 -4.350 9.681 1.00 97.69 170 THR A O 1
ATOM 1274 N N . VAL A 1 171 ? 3.033 -3.939 10.921 1.00 97.75 171 VAL A N 1
ATOM 1275 C CA . VAL A 1 171 ? 3.110 -5.234 11.591 1.00 97.75 171 VAL A CA 1
ATOM 1276 C C . VAL A 1 171 ? 2.306 -5.187 12.883 1.00 97.75 171 VAL A C 1
ATOM 1278 O O . VAL A 1 171 ? 2.428 -4.252 13.674 1.00 97.75 171 VAL A O 1
ATOM 1281 N N . VAL A 1 172 ? 1.482 -6.213 13.091 1.00 98.12 172 VAL A N 1
ATOM 1282 C CA . VAL A 1 172 ? 0.753 -6.460 14.333 1.00 98.12 172 VAL A CA 1
ATOM 1283 C C . VAL A 1 172 ? 1.256 -7.769 14.933 1.00 98.12 172 VAL A C 1
ATOM 1285 O O . VAL A 1 172 ? 0.856 -8.863 14.523 1.00 98.12 172 VAL A O 1
ATOM 1288 N N . ASP A 1 173 ? 2.116 -7.657 15.943 1.00 97.12 173 ASP A N 1
ATOM 1289 C CA . ASP A 1 173 ? 2.836 -8.800 16.529 1.00 97.12 173 ASP A CA 1
ATOM 1290 C C . ASP A 1 173 ? 1.987 -9.663 17.472 1.00 97.12 173 ASP A C 1
ATOM 1292 O O . ASP A 1 173 ? 2.431 -10.693 17.987 1.00 97.12 173 ASP A O 1
ATOM 1296 N N . VAL A 1 174 ? 0.744 -9.254 17.719 1.00 96.56 174 VAL A N 1
ATOM 1297 C CA . VAL A 1 174 ? -0.168 -9.908 18.657 1.00 96.56 174 VAL A CA 1
ATOM 1298 C C . VAL A 1 174 ? -1.491 -10.292 18.009 1.00 96.56 174 VAL A C 1
ATOM 1300 O O . VAL A 1 174 ? -1.984 -9.655 17.083 1.00 96.56 174 VAL A O 1
ATOM 1303 N N . GLY A 1 175 ? -2.116 -11.343 18.539 1.00 96.44 175 GLY A N 1
ATOM 1304 C CA . GLY A 1 175 ? -3.476 -11.714 18.161 1.00 96.44 175 GLY A CA 1
ATOM 1305 C C . GLY A 1 175 ? -4.497 -10.708 18.695 1.00 96.44 175 GLY A C 1
ATOM 1306 O O . GLY A 1 175 ? -4.612 -10.510 19.906 1.00 96.44 175 GLY A O 1
ATOM 1307 N N . LEU A 1 176 ? -5.281 -10.111 17.794 1.00 97.75 176 LEU A N 1
ATOM 1308 C CA . LEU A 1 176 ? -6.296 -9.109 18.138 1.00 97.75 176 LEU A CA 1
ATOM 1309 C C . LEU A 1 176 ? -7.750 -9.610 18.044 1.00 97.75 176 LEU A C 1
ATOM 1311 O O . LEU A 1 176 ? -8.679 -8.843 18.277 1.00 97.75 176 LEU A O 1
ATOM 1315 N N . ARG A 1 177 ? -7.964 -10.902 17.757 1.00 97.31 177 ARG A N 1
ATOM 1316 C CA . ARG A 1 177 ? -9.313 -11.493 17.638 1.00 97.31 177 ARG A CA 1
ATOM 1317 C C . ARG A 1 177 ? -10.105 -11.524 18.941 1.00 97.31 177 ARG A C 1
ATOM 1319 O O . ARG A 1 177 ? -11.330 -11.471 18.912 1.00 97.31 177 ARG A O 1
ATOM 1326 N N . GLU A 1 178 ? -9.418 -11.666 20.070 1.00 97.31 178 GLU A N 1
ATOM 1327 C CA . GLU A 1 178 ? -10.089 -11.770 21.363 1.00 97.31 178 GLU A CA 1
ATOM 1328 C C . GLU A 1 178 ? -10.695 -10.418 21.771 1.00 97.31 178 GLU A C 1
ATOM 1330 O O . GLU A 1 178 ? -10.026 -9.386 21.637 1.00 97.31 178 GLU A O 1
ATOM 1335 N N . PRO A 1 179 ? -11.935 -10.395 22.294 1.00 98.00 179 PRO A N 1
ATOM 1336 C CA . PRO A 1 179 ? -12.586 -9.155 22.685 1.00 98.00 179 PRO A CA 1
ATOM 1337 C C . PRO A 1 179 ? -11.757 -8.330 23.673 1.00 98.00 179 PRO A C 1
ATOM 1339 O O . PRO A 1 179 ? -11.294 -8.832 24.699 1.00 98.00 179 PRO A O 1
ATOM 1342 N N . GLY A 1 180 ? -11.582 -7.046 23.363 1.00 96.62 180 GLY A N 1
ATOM 1343 C CA . GLY A 1 180 ? -10.851 -6.092 24.197 1.00 96.62 180 GLY A CA 1
ATOM 1344 C C . GLY A 1 180 ? -9.339 -6.311 24.275 1.00 96.62 180 GLY A C 1
ATOM 1345 O O . GLY A 1 180 ? -8.690 -5.660 25.094 1.00 96.62 180 GLY A O 1
ATOM 1346 N N . SER A 1 181 ? -8.752 -7.200 23.466 1.00 97.25 181 SER A N 1
ATOM 1347 C CA . SER A 1 181 ? -7.297 -7.344 23.446 1.00 97.25 181 SER A CA 1
ATOM 1348 C C . SER A 1 181 ? -6.627 -6.087 22.884 1.00 97.25 181 SER A C 1
ATOM 1350 O O . SER A 1 181 ? -7.104 -5.467 21.933 1.00 97.25 181 SER A O 1
ATOM 1352 N N . THR A 1 182 ? -5.512 -5.690 23.480 1.00 97.69 182 THR A N 1
ATOM 1353 C CA . THR A 1 182 ? -4.790 -4.468 23.113 1.00 97.69 182 THR A CA 1
ATOM 1354 C C . THR A 1 182 ? -3.391 -4.804 22.631 1.00 97.69 182 THR A C 1
ATOM 1356 O O . THR A 1 182 ? -2.791 -5.759 23.126 1.00 97.69 182 THR A O 1
ATOM 1359 N N . ALA A 1 183 ? -2.856 -3.978 21.741 1.00 97.38 183 ALA A N 1
ATOM 1360 C CA . ALA A 1 183 ? -1.449 -3.981 21.371 1.00 97.38 183 ALA A CA 1
ATOM 1361 C C . ALA A 1 183 ? -0.763 -2.734 21.938 1.00 97.38 183 ALA A C 1
ATOM 1363 O O . ALA A 1 183 ? -1.346 -1.646 21.945 1.00 97.38 183 ALA A O 1
ATOM 1364 N N . THR A 1 184 ? 0.462 -2.889 22.428 1.00 97.25 184 THR A N 1
ATOM 1365 C CA . THR A 1 184 ? 1.331 -1.756 22.774 1.00 97.25 184 THR A CA 1
ATOM 1366 C C . THR A 1 184 ? 1.954 -1.156 21.519 1.00 97.25 184 THR A C 1
ATOM 1368 O O . THR A 1 184 ? 1.979 -1.806 20.479 1.00 97.25 184 THR A O 1
ATOM 1371 N N . ASP A 1 185 ? 2.532 0.037 21.624 1.00 92.00 185 ASP A N 1
ATOM 1372 C CA . ASP A 1 185 ? 3.213 0.670 20.488 1.00 92.00 185 ASP A CA 1
ATOM 1373 C C . ASP A 1 185 ? 4.411 -0.172 20.004 1.00 92.00 185 ASP A C 1
ATOM 1375 O O . ASP A 1 185 ? 4.611 -0.315 18.810 1.00 92.00 185 ASP A O 1
ATOM 1379 N N . ASP A 1 186 ? 5.115 -0.873 20.902 1.00 94.25 186 ASP A N 1
ATOM 1380 C CA . ASP A 1 186 ? 6.187 -1.815 20.520 1.00 94.25 186 ASP A CA 1
ATOM 1381 C C . ASP A 1 186 ? 5.684 -3.080 19.787 1.00 94.25 186 ASP A C 1
ATOM 1383 O O . ASP A 1 186 ? 6.487 -3.862 19.295 1.00 94.25 186 ASP A O 1
ATOM 1387 N N . GLN A 1 187 ? 4.369 -3.326 19.767 1.00 96.44 187 GLN A N 1
ATOM 1388 C CA . GLN A 1 187 ? 3.730 -4.462 19.077 1.00 96.44 187 GLN A CA 1
ATOM 1389 C C . GLN A 1 187 ? 3.028 -4.029 17.781 1.00 96.44 187 GLN A C 1
ATOM 1391 O O . GLN A 1 187 ? 2.417 -4.864 17.108 1.00 96.44 187 GLN A O 1
ATOM 1396 N N . LEU A 1 188 ? 3.058 -2.724 17.487 1.00 96.12 188 LEU A N 1
ATOM 1397 C CA . LEU A 1 188 ? 2.486 -2.081 16.313 1.00 96.12 188 LEU A CA 1
ATOM 1398 C C . LEU A 1 188 ? 3.595 -1.280 15.636 1.00 96.12 188 LEU A C 1
ATOM 1400 O O . LEU A 1 188 ? 3.903 -0.162 16.043 1.00 96.12 188 LEU A O 1
ATOM 1404 N N . GLY A 1 189 ? 4.208 -1.850 14.608 1.00 92.94 189 GLY A N 1
ATOM 1405 C CA . GLY A 1 189 ? 5.432 -1.290 14.045 1.00 92.94 189 GLY A CA 1
ATOM 1406 C C . GLY A 1 189 ? 5.509 -1.381 12.536 1.00 92.94 189 GLY A C 1
ATOM 1407 O O . GLY A 1 189 ? 4.617 -1.895 11.869 1.00 92.94 189 GLY A O 1
ATOM 1408 N N . THR A 1 190 ? 6.602 -0.865 11.999 1.00 90.94 190 THR A N 1
ATOM 1409 C CA . THR A 1 190 ? 7.013 -1.079 10.612 1.00 90.94 190 THR A CA 1
ATOM 1410 C C . THR A 1 190 ? 7.610 -2.475 10.440 1.00 90.94 190 THR A C 1
ATOM 1412 O O . THR A 1 190 ? 8.141 -3.054 11.385 1.00 90.94 190 THR A O 1
ATOM 1415 N N . ASP A 1 191 ? 7.548 -3.020 9.228 1.00 91.44 191 ASP A N 1
ATOM 1416 C CA . ASP A 1 191 ? 8.205 -4.290 8.905 1.00 91.44 191 ASP A CA 1
ATOM 1417 C C . ASP A 1 191 ? 9.710 -4.064 8.697 1.00 91.44 191 ASP A C 1
ATOM 1419 O O . ASP A 1 191 ? 10.130 -3.548 7.661 1.00 91.44 191 ASP A O 1
ATOM 1423 N N . GLU A 1 192 ? 10.523 -4.449 9.683 1.00 87.56 192 GLU A N 1
ATOM 1424 C CA . GLU A 1 192 ? 11.989 -4.319 9.639 1.00 87.56 192 GLU A CA 1
ATOM 1425 C C . GLU A 1 192 ? 12.599 -5.004 8.407 1.00 87.56 192 GLU A C 1
ATOM 1427 O O . GLU A 1 192 ? 13.544 -4.483 7.826 1.00 87.56 192 GLU A O 1
ATOM 1432 N N . ASN A 1 193 ? 12.020 -6.112 7.921 1.00 85.94 193 ASN A N 1
ATOM 1433 C CA . ASN A 1 193 ? 12.542 -6.766 6.715 1.00 85.94 193 ASN A CA 1
ATOM 1434 C C . ASN A 1 193 ? 12.343 -5.895 5.470 1.00 85.94 193 ASN A C 1
ATOM 1436 O O . ASN A 1 193 ? 13.143 -5.953 4.538 1.00 85.94 193 ASN A O 1
ATOM 1440 N N . LEU A 1 194 ? 11.267 -5.103 5.430 1.00 85.62 194 LEU A N 1
ATOM 1441 C CA . LEU A 1 194 ? 11.048 -4.152 4.345 1.00 85.62 194 LEU A CA 1
ATOM 1442 C C . LEU A 1 194 ? 11.937 -2.922 4.486 1.00 85.62 194 LEU A C 1
ATOM 1444 O O . LEU A 1 194 ? 12.347 -2.384 3.464 1.00 85.62 194 LEU A O 1
ATOM 1448 N N . ILE A 1 195 ? 12.229 -2.480 5.712 1.00 83.62 195 ILE A N 1
ATOM 1449 C CA . ILE A 1 195 ? 13.192 -1.398 5.958 1.00 83.62 195 ILE A CA 1
ATOM 1450 C C . ILE A 1 195 ? 14.568 -1.822 5.450 1.00 83.62 195 ILE A C 1
ATOM 1452 O O . ILE A 1 195 ? 15.138 -1.134 4.605 1.00 83.62 195 ILE A O 1
ATOM 1456 N N . ASP A 1 196 ? 15.042 -2.993 5.875 1.00 81.56 196 ASP A N 1
ATOM 1457 C CA . ASP A 1 196 ? 16.316 -3.551 5.430 1.00 81.56 196 ASP A CA 1
ATOM 1458 C C . ASP A 1 196 ? 16.355 -3.675 3.896 1.00 81.56 196 ASP A C 1
ATOM 1460 O O . ASP A 1 196 ? 17.309 -3.237 3.256 1.00 81.56 196 ASP A O 1
ATOM 1464 N N . ALA A 1 197 ? 15.284 -4.190 3.279 1.00 75.19 197 ALA A N 1
ATOM 1465 C CA . ALA A 1 197 ? 15.185 -4.309 1.822 1.00 75.19 197 ALA A CA 1
ATOM 1466 C C . ALA A 1 197 ? 15.079 -2.957 1.086 1.00 75.19 197 ALA A C 1
ATOM 1468 O O . ALA A 1 197 ? 15.451 -2.860 -0.085 1.00 75.19 197 ALA A O 1
ATOM 1469 N N . ALA A 1 198 ? 14.552 -1.913 1.730 1.00 72.75 198 ALA A N 1
ATOM 1470 C CA . ALA A 1 198 ? 14.502 -0.563 1.173 1.00 72.75 198 ALA A CA 1
ATOM 1471 C C . ALA A 1 198 ? 15.873 0.129 1.226 1.00 72.75 198 ALA A C 1
ATOM 1473 O O . ALA A 1 198 ? 16.176 0.934 0.342 1.00 72.75 198 ALA A O 1
ATOM 1474 N N . ASP A 1 199 ? 16.697 -0.214 2.218 1.00 72.31 199 ASP A N 1
ATOM 1475 C CA . ASP A 1 199 ? 18.083 0.242 2.339 1.00 72.31 199 ASP A CA 1
ATOM 1476 C C . ASP A 1 199 ? 19.037 -0.504 1.387 1.00 72.31 199 ASP A C 1
ATOM 1478 O O . ASP A 1 199 ? 20.125 -0.007 1.070 1.00 72.31 199 ASP A O 1
ATOM 1482 N N . GLU A 1 200 ? 18.636 -1.671 0.871 1.00 71.44 200 GLU A N 1
ATOM 1483 C CA . GLU A 1 200 ? 19.374 -2.352 -0.191 1.00 71.44 200 GLU A CA 1
ATOM 1484 C C . GLU A 1 200 ? 19.300 -1.565 -1.516 1.00 71.44 200 GLU A C 1
ATOM 1486 O O . GLU A 1 200 ? 18.215 -1.155 -1.951 1.00 71.44 200 GLU A O 1
ATOM 1491 N N . PRO A 1 201 ? 20.437 -1.358 -2.218 1.00 68.88 201 PRO A N 1
ATOM 1492 C CA . PRO A 1 201 ? 20.445 -0.662 -3.497 1.00 68.88 201 PRO A CA 1
ATOM 1493 C C . PRO A 1 201 ? 19.510 -1.354 -4.491 1.00 68.88 201 PRO A C 1
ATOM 1495 O O . PRO A 1 201 ? 19.768 -2.475 -4.931 1.00 68.88 201 PRO A O 1
ATOM 1498 N N . GLN A 1 202 ? 18.431 -0.672 -4.874 1.00 77.44 202 GLN A N 1
ATOM 1499 C CA . GLN A 1 202 ? 17.507 -1.204 -5.868 1.00 77.44 202 GLN A CA 1
ATOM 1500 C C . GLN A 1 202 ? 18.248 -1.425 -7.197 1.00 77.44 202 GLN A C 1
ATOM 1502 O O . GLN A 1 202 ? 18.996 -0.538 -7.627 1.00 77.44 202 GLN A O 1
ATOM 1507 N N . PRO A 1 203 ? 18.054 -2.577 -7.871 1.00 85.69 203 PRO A N 1
ATOM 1508 C CA . PRO A 1 203 ? 18.713 -2.835 -9.139 1.00 85.69 203 PRO A CA 1
ATOM 1509 C C . PRO A 1 203 ? 18.399 -1.736 -10.154 1.00 85.69 203 PRO A C 1
ATOM 1511 O O . PRO A 1 203 ? 17.233 -1.437 -10.422 1.00 85.69 203 PRO A O 1
ATOM 1514 N N . ALA A 1 204 ? 19.432 -1.156 -10.758 1.00 88.56 204 ALA A N 1
ATOM 1515 C CA . ALA A 1 204 ? 19.256 -0.233 -11.866 1.00 88.56 204 ALA A CA 1
ATOM 1516 C C . ALA A 1 204 ? 18.555 -0.951 -13.034 1.00 88.56 204 ALA A C 1
ATOM 1518 O O . ALA A 1 204 ? 18.814 -2.121 -13.308 1.00 88.56 204 ALA A O 1
ATOM 1519 N N . GLY A 1 205 ? 17.666 -0.249 -13.733 1.00 87.81 205 GLY A N 1
ATOM 1520 C CA . GLY A 1 205 ? 17.029 -0.737 -14.958 1.00 87.81 205 GLY A CA 1
ATOM 1521 C C . GLY A 1 205 ? 17.566 -0.037 -16.210 1.00 87.81 205 GLY A C 1
ATOM 1522 O O . GLY A 1 205 ? 18.420 0.854 -16.118 1.00 87.81 205 GLY A O 1
ATOM 1523 N N . PRO A 1 206 ? 17.069 -0.397 -17.406 1.00 85.88 206 PRO A N 1
ATOM 1524 C CA . PRO A 1 206 ? 17.263 0.401 -18.614 1.00 85.88 206 PRO A CA 1
ATOM 1525 C C . PRO A 1 206 ? 16.913 1.883 -18.381 1.00 85.88 206 PRO A C 1
ATOM 1527 O O . PRO A 1 206 ? 15.884 2.213 -17.803 1.00 85.88 206 PRO A O 1
ATOM 1530 N N . GLY A 1 207 ? 17.785 2.784 -18.824 1.00 86.44 207 GLY A N 1
ATOM 1531 C CA . GLY A 1 207 ? 17.741 4.224 -18.552 1.00 86.44 207 GLY A CA 1
ATOM 1532 C C . GLY A 1 207 ? 18.439 4.653 -17.256 1.00 86.44 207 GLY A C 1
ATOM 1533 O O . GLY A 1 207 ? 18.648 5.850 -17.062 1.00 86.44 207 GLY A O 1
ATOM 1534 N N . GLY A 1 208 ? 18.835 3.707 -16.400 1.00 88.38 208 GLY A N 1
ATOM 1535 C CA . GLY A 1 208 ? 19.459 3.973 -15.107 1.00 88.38 208 GLY A CA 1
ATOM 1536 C C . GLY A 1 208 ? 20.820 4.667 -15.192 1.00 88.38 208 GLY A C 1
ATOM 1537 O O . GLY A 1 208 ? 21.526 4.605 -16.208 1.00 88.38 208 GLY A O 1
ATOM 1538 N N . VAL A 1 209 ? 21.191 5.317 -14.088 1.00 89.38 209 VAL A N 1
ATOM 1539 C CA . VAL A 1 209 ? 22.499 5.951 -13.901 1.00 89.38 209 VAL A CA 1
ATOM 1540 C C . VAL A 1 209 ? 23.274 5.183 -12.836 1.00 89.38 209 VAL A C 1
ATOM 1542 O O . VAL A 1 209 ? 22.755 4.966 -11.748 1.00 89.38 209 VAL A O 1
ATOM 1545 N N . ILE A 1 210 ? 24.503 4.779 -13.153 1.00 90.44 210 ILE A N 1
ATOM 1546 C CA . ILE A 1 210 ? 25.403 4.046 -12.254 1.00 90.44 210 ILE A CA 1
ATOM 1547 C C . ILE A 1 210 ? 26.758 4.744 -12.158 1.00 90.44 210 ILE A C 1
ATOM 1549 O O . ILE A 1 210 ? 27.234 5.354 -13.122 1.00 90.44 210 ILE A O 1
ATOM 1553 N N . GLU A 1 211 ? 27.402 4.637 -11.000 1.00 89.56 211 GLU A N 1
ATOM 1554 C CA . GLU A 1 211 ? 28.726 5.214 -10.773 1.00 89.56 211 GLU A CA 1
ATOM 1555 C C . GLU A 1 211 ? 29.835 4.309 -11.346 1.00 89.56 211 GLU A C 1
ATOM 1557 O O . GLU A 1 211 ? 29.876 3.115 -11.036 1.00 89.56 211 GLU A O 1
ATOM 1562 N N . PRO A 1 212 ? 30.761 4.838 -12.166 1.00 91.06 212 PRO A N 1
ATOM 1563 C CA . PRO A 1 212 ? 31.919 4.076 -12.615 1.00 91.06 212 PRO A CA 1
ATOM 1564 C C . PRO A 1 212 ? 32.837 3.654 -11.461 1.00 91.06 212 PRO A C 1
ATOM 1566 O O . PRO A 1 212 ? 33.093 4.417 -10.537 1.00 91.06 212 PRO A O 1
ATOM 1569 N N . GLY A 1 213 ? 33.403 2.451 -11.553 1.00 89.88 213 GLY A N 1
ATOM 1570 C CA . GLY A 1 213 ? 34.331 1.912 -10.554 1.00 89.88 213 GLY A CA 1
ATOM 1571 C C . GLY A 1 213 ? 33.669 1.270 -9.333 1.00 89.88 213 GLY A C 1
ATOM 1572 O O . GLY A 1 213 ? 34.384 0.688 -8.520 1.00 89.88 213 GLY A O 1
ATOM 1573 N N . TYR A 1 214 ? 32.338 1.310 -9.242 1.00 91.25 214 TYR A N 1
ATOM 1574 C CA . TYR A 1 214 ? 31.567 0.625 -8.211 1.00 91.25 214 TYR A CA 1
ATOM 1575 C C . TYR A 1 214 ? 30.658 -0.441 -8.830 1.00 91.25 214 TYR A C 1
ATOM 1577 O O . TYR A 1 214 ? 30.108 -0.213 -9.911 1.00 91.25 214 TYR A O 1
ATOM 1585 N N . PRO A 1 215 ? 30.513 -1.609 -8.185 1.00 92.38 215 PRO A N 1
ATOM 1586 C CA . PRO A 1 215 ? 29.507 -2.582 -8.572 1.00 92.38 215 PRO A CA 1
ATOM 1587 C C . PRO A 1 215 ? 28.104 -2.056 -8.255 1.00 92.38 215 PRO A C 1
ATOM 1589 O O . PRO A 1 215 ? 27.879 -1.479 -7.192 1.00 92.38 215 PRO A O 1
ATOM 1592 N N . TRP A 1 216 ? 27.166 -2.275 -9.173 1.00 92.50 216 TRP A N 1
ATOM 1593 C CA . TRP A 1 216 ? 25.753 -1.937 -9.013 1.00 92.50 216 TRP A CA 1
ATOM 1594 C C . TRP A 1 216 ? 24.886 -3.146 -9.346 1.00 92.50 216 TRP A C 1
ATOM 1596 O O . TRP A 1 216 ? 25.136 -3.792 -10.363 1.00 92.50 216 TRP A O 1
ATOM 1606 N N . PRO A 1 217 ? 23.832 -3.447 -8.575 1.00 93.00 217 PRO A N 1
ATOM 1607 C CA . PRO A 1 217 ? 22.828 -4.387 -9.040 1.00 93.00 217 PRO A CA 1
ATOM 1608 C C . PRO A 1 217 ? 22.117 -3.799 -10.267 1.00 93.00 217 PRO A C 1
ATOM 1610 O O . PRO A 1 217 ? 21.806 -2.608 -10.316 1.00 93.00 217 PRO A O 1
ATOM 1613 N N . TYR A 1 218 ? 21.860 -4.629 -11.272 1.00 92.69 218 TYR A N 1
ATOM 1614 C CA . TYR A 1 218 ? 21.144 -4.269 -12.491 1.00 92.69 218 TYR A CA 1
ATOM 1615 C C . TYR A 1 218 ? 20.136 -5.357 -12.840 1.00 92.69 218 TYR A C 1
ATOM 1617 O O . TYR A 1 218 ? 20.495 -6.531 -12.934 1.00 92.69 218 TYR A O 1
ATOM 1625 N N . ARG A 1 219 ? 18.878 -4.972 -13.056 1.00 92.56 219 ARG A N 1
ATOM 1626 C CA . ARG A 1 219 ? 17.837 -5.886 -13.527 1.00 92.56 219 ARG A CA 1
ATOM 1627 C C . ARG A 1 219 ? 17.921 -5.991 -15.045 1.00 92.56 219 ARG A C 1
ATOM 1629 O O . ARG A 1 219 ? 17.605 -5.040 -15.760 1.00 92.56 219 ARG A O 1
ATOM 1636 N N . LEU A 1 220 ? 18.352 -7.152 -15.526 1.00 91.19 220 LEU A N 1
ATOM 1637 C CA . LEU A 1 220 ? 18.417 -7.470 -16.946 1.00 91.19 2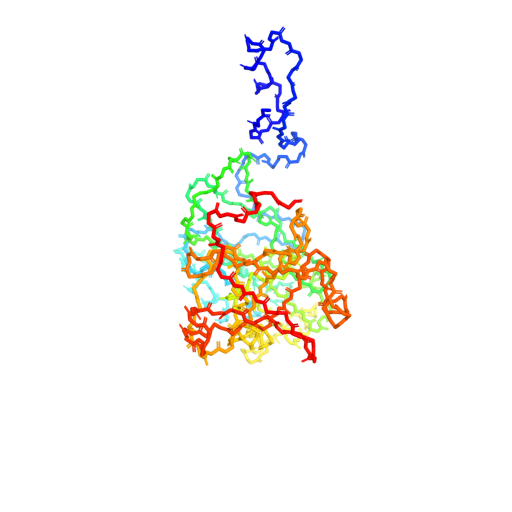20 LEU A CA 1
ATOM 1638 C C . LEU A 1 220 ? 17.152 -8.215 -17.388 1.00 91.19 220 LEU A C 1
ATOM 1640 O O . LEU A 1 220 ? 16.832 -9.279 -16.860 1.00 91.19 220 LEU A O 1
ATOM 1644 N N . GLU A 1 221 ? 16.477 -7.665 -18.396 1.00 88.62 221 GLU A N 1
ATOM 1645 C CA . GLU A 1 221 ? 15.285 -8.239 -19.029 1.00 88.62 221 GLU A CA 1
ATOM 1646 C C . GLU A 1 221 ? 15.684 -9.246 -20.124 1.00 88.62 221 GLU A C 1
ATOM 1648 O O . GLU A 1 221 ? 16.068 -8.877 -21.240 1.00 88.62 221 GLU A O 1
ATOM 1653 N N . LEU A 1 222 ? 15.582 -10.538 -19.811 1.00 87.81 222 LEU A N 1
ATOM 1654 C CA . LEU A 1 222 ? 15.891 -11.651 -20.712 1.00 87.81 222 LEU A CA 1
ATOM 1655 C C . LEU A 1 222 ? 14.751 -11.965 -21.690 1.00 87.81 222 LEU A C 1
ATOM 1657 O O . LEU A 1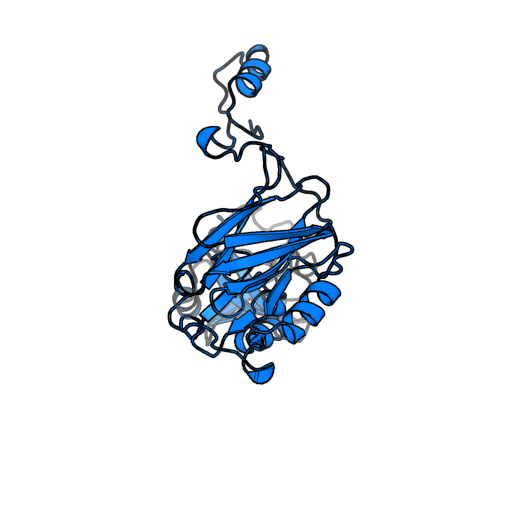 222 ? 15.012 -12.545 -22.741 1.00 87.81 222 LEU A O 1
ATOM 1661 N N . GLY A 1 223 ? 13.512 -11.580 -21.363 1.00 72.50 223 GLY A N 1
ATOM 1662 C CA . GLY A 1 223 ? 12.317 -11.788 -22.199 1.00 72.50 223 GLY A CA 1
ATOM 1663 C C . GLY A 1 223 ? 12.261 -10.924 -23.462 1.00 72.50 223 GLY A C 1
ATOM 1664 O O . GLY A 1 223 ? 11.418 -11.125 -24.336 1.00 72.50 223 GLY A O 1
ATOM 1665 N N . THR A 1 224 ? 13.174 -9.960 -23.600 1.00 72.25 224 THR A N 1
ATOM 1666 C CA . THR A 1 224 ? 13.299 -9.182 -24.836 1.00 72.25 224 THR A CA 1
ATOM 1667 C C . THR A 1 224 ? 13.874 -10.046 -25.959 1.00 72.25 224 THR A C 1
ATOM 1669 O O . THR A 1 224 ? 14.642 -10.975 -25.714 1.00 72.25 224 THR A O 1
ATOM 1672 N N . ALA A 1 225 ? 13.600 -9.693 -27.220 1.00 71.38 225 ALA A N 1
ATOM 1673 C CA . ALA A 1 225 ? 14.206 -10.366 -28.378 1.00 71.38 225 ALA A CA 1
ATOM 1674 C C . ALA A 1 225 ? 15.752 -10.402 -28.329 1.00 71.38 225 ALA A C 1
ATOM 1676 O O . ALA A 1 225 ? 16.382 -11.232 -28.979 1.00 71.38 225 ALA A O 1
ATOM 1677 N N . CYS A 1 226 ? 16.367 -9.524 -27.531 1.00 79.19 226 CYS A N 1
ATOM 1678 C CA . CYS A 1 226 ? 17.809 -9.409 -27.396 1.00 79.19 226 CYS A CA 1
ATOM 1679 C C . CYS A 1 226 ? 18.429 -10.279 -26.300 1.00 79.19 226 CYS A C 1
ATOM 1681 O O . CYS A 1 226 ? 19.643 -10.502 -26.367 1.00 79.19 226 CYS A O 1
ATOM 1683 N N . GLY A 1 227 ? 17.658 -10.772 -25.325 1.00 85.44 227 GLY A N 1
ATOM 1684 C CA . GLY A 1 227 ? 18.190 -11.503 -24.171 1.00 85.44 227 GLY A CA 1
ATOM 1685 C C . GLY A 1 227 ? 19.431 -10.819 -23.573 1.00 85.44 227 GLY A C 1
ATOM 1686 O O . GLY A 1 227 ? 19.441 -9.612 -23.355 1.00 85.44 227 GLY A O 1
ATOM 1687 N N . ILE A 1 228 ? 20.526 -11.568 -23.399 1.00 91.31 228 ILE A N 1
ATOM 1688 C CA . ILE A 1 228 ? 21.802 -11.027 -22.891 1.00 91.31 228 ILE A CA 1
ATOM 1689 C C . ILE A 1 228 ? 22.629 -10.245 -23.914 1.00 91.31 228 ILE A C 1
ATOM 1691 O O . ILE A 1 228 ? 23.628 -9.638 -23.551 1.00 91.31 228 ILE A O 1
ATOM 1695 N N . SER A 1 229 ? 22.287 -10.269 -25.205 1.00 90.94 229 SER A N 1
ATOM 1696 C CA . SER A 1 229 ? 23.150 -9.660 -26.233 1.00 90.94 229 SER A CA 1
ATOM 1697 C C . SER A 1 229 ? 23.205 -8.132 -26.132 1.00 90.94 229 SER A C 1
ATOM 1699 O O . SER A 1 229 ? 24.132 -7.505 -26.660 1.00 90.94 229 SER A O 1
ATOM 1701 N N . ARG A 1 230 ? 22.237 -7.532 -25.426 1.00 91.06 230 ARG A N 1
ATOM 1702 C CA . ARG A 1 230 ? 22.158 -6.099 -25.160 1.00 91.06 230 ARG A CA 1
ATOM 1703 C C . ARG A 1 230 ? 21.778 -5.814 -23.717 1.00 91.06 230 ARG A C 1
ATOM 1705 O O . ARG A 1 230 ? 20.869 -6.427 -23.176 1.00 91.06 230 ARG A O 1
ATOM 1712 N N . LEU A 1 231 ? 22.438 -4.816 -23.147 1.00 92.00 231 LEU A N 1
ATOM 1713 C CA . LEU A 1 231 ? 22.201 -4.330 -21.797 1.00 92.00 231 LEU A CA 1
ATOM 1714 C C . LEU A 1 231 ? 22.053 -2.806 -21.822 1.00 92.00 231 LEU A C 1
ATOM 1716 O O . LEU A 1 231 ? 22.821 -2.096 -22.481 1.00 92.00 231 LEU A O 1
ATOM 1720 N N . GLY A 1 232 ? 21.065 -2.294 -21.095 1.00 88.25 232 GLY A N 1
ATOM 1721 C CA . GLY A 1 232 ? 20.830 -0.864 -20.953 1.00 88.25 232 GLY A CA 1
ATOM 1722 C C . GLY A 1 232 ? 19.698 -0.324 -21.837 1.00 88.25 232 GLY A C 1
ATOM 1723 O O . GLY A 1 232 ? 18.840 -1.083 -22.279 1.00 88.25 232 GLY A O 1
ATOM 1724 N N . PRO A 1 233 ? 19.664 0.998 -22.082 1.00 91.75 233 PRO A N 1
ATOM 1725 C CA . PRO A 1 233 ? 20.754 1.948 -21.847 1.00 91.75 233 PRO A CA 1
ATOM 1726 C C . PRO A 1 233 ? 21.138 2.101 -20.364 1.00 91.75 233 PRO A C 1
ATOM 1728 O O . PRO A 1 233 ? 20.287 2.015 -19.496 1.00 91.75 233 PRO A O 1
ATOM 1731 N N . LEU A 1 234 ? 22.416 2.329 -20.068 1.00 91.69 234 LEU A N 1
ATOM 1732 C CA . LEU A 1 234 ? 22.938 2.709 -18.748 1.00 91.69 234 LEU A CA 1
ATOM 1733 C C . LEU A 1 234 ? 23.872 3.899 -18.926 1.00 91.69 234 LEU A C 1
ATOM 1735 O O . LEU A 1 234 ? 24.712 3.877 -19.829 1.00 91.69 234 LEU A O 1
ATOM 1739 N N . ASN A 1 235 ? 23.718 4.946 -18.114 1.00 90.56 235 ASN A N 1
ATOM 1740 C CA . ASN A 1 235 ? 24.394 6.237 -18.321 1.00 90.56 235 ASN A CA 1
ATOM 1741 C C . ASN A 1 235 ? 24.189 6.782 -19.752 1.00 90.56 235 ASN A C 1
ATOM 1743 O O . ASN A 1 235 ? 25.090 7.369 -20.348 1.00 90.56 235 ASN A O 1
ATOM 1747 N N . GLY A 1 236 ? 23.015 6.526 -20.344 1.00 90.00 236 GLY A N 1
ATOM 1748 C CA . GLY A 1 236 ? 22.694 6.897 -21.727 1.00 90.00 236 GLY A CA 1
ATOM 1749 C C . GLY A 1 236 ? 23.391 6.060 -22.813 1.00 90.00 236 GLY A C 1
ATOM 1750 O O . GLY A 1 236 ? 23.270 6.384 -23.992 1.00 90.00 236 GLY A O 1
ATOM 1751 N N . VAL A 1 237 ? 24.101 4.986 -22.453 1.00 91.50 237 VAL A N 1
ATOM 1752 C CA . VAL A 1 237 ? 24.839 4.119 -23.385 1.00 91.50 237 VAL A CA 1
ATOM 1753 C C . VAL A 1 237 ? 24.202 2.734 -23.435 1.00 91.50 237 VAL A C 1
ATOM 1755 O O . VAL A 1 237 ? 23.978 2.112 -22.404 1.00 91.50 237 VAL A O 1
ATOM 1758 N N . THR A 1 238 ? 23.920 2.228 -24.636 1.00 92.94 238 THR A N 1
ATOM 1759 C CA . THR A 1 238 ? 23.566 0.812 -24.834 1.00 92.94 238 THR A CA 1
ATOM 1760 C C . THR A 1 238 ? 24.837 -0.023 -24.933 1.00 92.94 238 THR A C 1
ATOM 1762 O O . THR A 1 238 ? 25.780 0.362 -25.628 1.00 92.94 238 THR A O 1
ATOM 1765 N N . TRP A 1 239 ? 24.850 -1.168 -24.262 1.00 93.69 239 TRP A N 1
ATOM 1766 C CA . TRP A 1 239 ? 25.991 -2.066 -24.157 1.00 93.69 239 TRP A CA 1
ATOM 1767 C C . TRP A 1 239 ? 25.701 -3.365 -24.903 1.00 93.69 239 TRP A C 1
ATOM 1769 O O . TRP A 1 239 ? 24.598 -3.894 -24.814 1.00 93.69 239 TRP A O 1
ATOM 1779 N N . VAL A 1 240 ? 26.677 -3.872 -25.652 1.00 94.00 240 VAL A N 1
ATOM 1780 C CA . VAL A 1 240 ? 26.550 -5.089 -26.462 1.00 94.00 240 VAL A CA 1
ATOM 1781 C C . VAL A 1 240 ? 27.637 -6.094 -26.123 1.00 94.00 240 VAL A C 1
ATOM 1783 O O . VAL A 1 240 ? 28.773 -5.713 -25.826 1.00 94.00 240 VAL A O 1
ATOM 1786 N N . THR A 1 241 ? 27.291 -7.372 -26.211 1.00 92.94 241 THR A N 1
ATOM 1787 C CA . THR A 1 241 ? 28.217 -8.497 -26.061 1.00 92.94 241 THR A CA 1
ATOM 1788 C C . THR A 1 241 ? 28.091 -9.438 -27.256 1.00 92.94 241 THR A C 1
ATOM 1790 O O . THR A 1 241 ? 27.045 -9.511 -27.901 1.00 92.94 241 THR A O 1
ATOM 1793 N N . ASP A 1 242 ? 29.164 -10.166 -27.556 1.00 89.75 242 ASP A N 1
ATOM 1794 C CA . ASP A 1 242 ? 29.135 -11.244 -28.552 1.00 89.75 242 ASP A CA 1
ATOM 1795 C C . ASP A 1 242 ? 28.612 -12.563 -27.945 1.00 89.75 242 ASP A C 1
ATOM 1797 O O . ASP A 1 242 ? 28.364 -13.530 -28.667 1.00 89.75 242 ASP A O 1
ATOM 1801 N N . THR A 1 243 ? 28.416 -12.596 -26.622 1.00 89.50 243 THR A N 1
ATOM 1802 C CA . THR A 1 243 ? 27.845 -13.732 -25.889 1.00 89.50 243 THR A CA 1
ATOM 1803 C C . THR A 1 243 ? 26.372 -13.903 -26.254 1.00 89.50 243 THR A C 1
ATOM 1805 O O . THR A 1 243 ? 25.593 -12.952 -26.211 1.00 89.50 243 THR A O 1
ATOM 1808 N N . ARG A 1 244 ? 25.987 -15.122 -26.645 1.00 83.94 244 ARG A N 1
ATOM 1809 C CA . ARG A 1 244 ? 24.612 -15.453 -27.058 1.00 83.94 244 ARG A CA 1
ATOM 1810 C C . ARG A 1 244 ? 23.891 -16.352 -26.066 1.00 83.94 244 ARG A C 1
ATOM 1812 O O . ARG A 1 244 ? 22.689 -16.197 -25.886 1.00 83.94 244 ARG A O 1
ATOM 1819 N N . ASP A 1 245 ? 24.629 -17.253 -25.429 1.00 89.62 245 ASP A N 1
ATOM 1820 C CA . ASP A 1 245 ? 24.076 -18.212 -24.482 1.00 89.62 245 ASP A CA 1
ATOM 1821 C C . ASP A 1 245 ? 24.079 -17.629 -23.071 1.00 89.62 245 ASP A C 1
ATOM 1823 O O . ASP A 1 245 ? 25.076 -17.049 -22.634 1.00 89.62 245 ASP A O 1
ATOM 1827 N N . LEU A 1 246 ? 22.969 -17.804 -22.352 1.00 91.12 246 LEU A N 1
ATOM 1828 C CA . LEU A 1 246 ? 22.870 -17.394 -20.957 1.00 91.12 246 LEU A CA 1
ATOM 1829 C C . LEU A 1 246 ? 23.814 -18.258 -20.097 1.00 91.12 246 LEU A C 1
ATOM 1831 O O . LEU A 1 246 ? 23.710 -19.489 -20.150 1.00 91.12 246 LEU A O 1
ATOM 1835 N N . PRO A 1 247 ? 24.728 -17.658 -19.306 1.00 94.75 247 PRO A N 1
ATOM 1836 C CA . PRO A 1 247 ? 25.596 -18.424 -18.418 1.00 94.75 247 PRO A CA 1
ATOM 1837 C C . PRO A 1 247 ? 24.803 -19.238 -17.390 1.00 94.75 247 PRO A C 1
ATOM 1839 O O . PRO A 1 247 ? 23.707 -18.858 -16.977 1.00 94.75 247 PRO A O 1
ATOM 1842 N N . ALA A 1 248 ? 25.368 -20.358 -16.938 1.00 93.75 248 ALA A N 1
ATOM 1843 C CA . ALA A 1 248 ? 24.660 -21.295 -16.069 1.00 93.75 248 ALA A CA 1
ATOM 1844 C C . ALA A 1 248 ? 24.295 -20.681 -14.708 1.00 93.75 248 ALA A C 1
ATOM 1846 O O . ALA A 1 248 ? 23.200 -20.937 -14.205 1.00 93.75 248 ALA A O 1
ATOM 1847 N N . ALA A 1 249 ? 25.170 -19.854 -14.121 1.00 93.12 249 ALA A N 1
ATOM 1848 C CA . ALA A 1 249 ? 24.858 -19.163 -12.871 1.00 93.12 249 ALA A CA 1
ATOM 1849 C C . ALA A 1 249 ? 23.710 -18.156 -13.040 1.00 93.12 249 ALA A C 1
ATOM 1851 O O . ALA A 1 249 ? 22.911 -17.980 -12.126 1.00 93.12 249 ALA A O 1
ATOM 1852 N N . TRP A 1 250 ? 23.594 -17.540 -14.217 1.00 94.62 250 TRP A N 1
ATOM 1853 C CA . TRP A 1 250 ? 22.542 -16.573 -14.522 1.00 94.62 250 TRP A CA 1
ATOM 1854 C C . TRP A 1 250 ? 21.202 -17.281 -14.731 1.00 94.62 250 TRP A C 1
ATOM 1856 O O . TRP A 1 250 ? 20.190 -16.851 -14.193 1.00 94.62 250 TRP A O 1
ATOM 1866 N N . GLU A 1 251 ? 21.204 -18.406 -15.451 1.00 92.75 251 GLU A N 1
ATOM 1867 C CA . GLU A 1 251 ? 20.027 -19.265 -15.630 1.00 92.75 251 GLU A CA 1
ATOM 1868 C C . GLU A 1 251 ? 19.502 -19.799 -14.287 1.00 92.75 251 GLU A C 1
ATOM 1870 O O . GLU A 1 251 ? 18.294 -19.902 -14.099 1.00 92.75 251 GLU A O 1
ATOM 1875 N N . ALA A 1 252 ? 20.390 -20.111 -13.338 1.00 92.25 252 ALA A N 1
ATOM 1876 C CA . ALA A 1 252 ? 20.002 -20.548 -11.998 1.00 92.25 252 ALA A CA 1
ATOM 1877 C C . ALA A 1 252 ? 19.455 -19.409 -11.117 1.00 92.25 252 ALA A C 1
ATOM 1879 O O . ALA A 1 252 ? 18.649 -19.672 -10.229 1.00 92.25 252 ALA A O 1
ATOM 1880 N N . ALA A 1 253 ? 19.900 -18.172 -11.349 1.00 90.62 253 ALA A N 1
ATOM 1881 C CA . ALA A 1 253 ? 19.506 -16.987 -10.585 1.00 90.62 253 ALA A CA 1
ATOM 1882 C C . ALA A 1 253 ? 18.323 -16.216 -11.196 1.00 90.62 253 ALA A C 1
ATOM 1884 O O . ALA A 1 253 ? 17.912 -15.197 -10.647 1.00 90.62 253 ALA A O 1
ATOM 1885 N N . ARG A 1 254 ? 17.802 -16.647 -12.350 1.00 91.75 254 ARG A N 1
ATOM 1886 C CA . ARG A 1 254 ? 16.710 -15.946 -13.028 1.00 91.75 254 ARG A CA 1
ATOM 1887 C C . ARG A 1 254 ? 15.388 -16.101 -12.280 1.00 91.75 254 ARG A C 1
ATOM 1889 O O . ARG A 1 254 ? 15.046 -17.182 -11.799 1.00 91.75 254 ARG A O 1
ATOM 1896 N N . GLU A 1 255 ? 14.593 -15.046 -12.318 1.00 88.00 255 GLU A N 1
ATOM 1897 C CA . GLU A 1 255 ? 13.218 -15.014 -11.838 1.00 88.00 255 GLU A CA 1
ATOM 1898 C C . GLU A 1 255 ? 12.312 -14.631 -13.013 1.00 88.00 255 GLU A C 1
ATOM 1900 O O . GLU A 1 255 ? 12.274 -13.484 -13.469 1.00 88.00 255 GLU A O 1
ATOM 1905 N N . GLY A 1 256 ? 11.624 -15.634 -13.570 1.00 88.94 256 GLY A N 1
ATOM 1906 C CA . GLY A 1 256 ? 10.827 -15.475 -14.786 1.00 88.94 256 GLY A CA 1
ATOM 1907 C C . GLY A 1 256 ? 11.686 -15.068 -15.986 1.00 88.94 256 GLY A C 1
ATOM 1908 O O . GLY A 1 256 ? 12.577 -15.806 -16.406 1.00 88.94 256 GLY A O 1
ATOM 1909 N N . GLU A 1 257 ? 11.396 -13.893 -16.543 1.00 90.69 257 GLU A N 1
ATOM 1910 C CA . GLU A 1 257 ? 12.111 -13.308 -17.682 1.00 90.69 257 GLU A CA 1
ATOM 1911 C C . GLU A 1 257 ? 13.202 -12.314 -17.261 1.00 90.69 257 GLU A C 1
ATOM 1913 O O . GLU A 1 257 ? 13.731 -11.593 -18.103 1.00 90.69 257 GLU A O 1
ATOM 1918 N N . THR A 1 258 ? 13.569 -12.280 -15.978 1.00 91.06 258 THR A N 1
ATOM 1919 C CA . THR A 1 258 ? 14.551 -11.328 -15.447 1.00 91.06 258 THR A CA 1
ATOM 1920 C C . THR A 1 258 ? 15.679 -12.020 -14.700 1.00 91.06 258 THR A C 1
ATOM 1922 O O . THR A 1 258 ? 15.521 -13.123 -14.179 1.00 91.06 258 THR A O 1
ATOM 1925 N N . VAL A 1 259 ? 16.836 -11.365 -14.636 1.00 93.81 259 VAL A N 1
ATOM 1926 C CA . VAL A 1 259 ? 17.936 -11.742 -13.742 1.00 93.81 259 VAL A CA 1
ATOM 1927 C C . VAL A 1 259 ? 18.581 -10.477 -13.184 1.00 93.81 259 VAL A C 1
ATOM 1929 O O . VAL A 1 259 ? 18.793 -9.507 -13.916 1.00 93.81 259 VAL A O 1
ATOM 1932 N N . VAL A 1 260 ? 18.884 -10.468 -11.886 1.00 93.75 260 VAL A N 1
ATOM 1933 C CA . VAL A 1 260 ? 19.671 -9.395 -11.270 1.00 93.75 260 VAL A CA 1
ATOM 1934 C C . VAL A 1 260 ? 21.146 -9.763 -11.375 1.00 93.75 260 VAL A C 1
ATOM 1936 O O . VAL A 1 260 ? 21.575 -10.801 -10.877 1.00 93.75 260 VAL A O 1
ATOM 1939 N N . VAL A 1 261 ? 21.914 -8.910 -12.045 1.00 94.88 261 VAL A N 1
ATOM 1940 C CA . VAL A 1 261 ? 23.359 -9.070 -12.241 1.00 94.88 261 VAL A CA 1
ATOM 1941 C C . VAL A 1 261 ? 24.093 -7.910 -11.584 1.00 94.88 261 VAL A C 1
ATOM 1943 O O . VAL A 1 261 ? 23.581 -6.794 -11.539 1.00 94.88 261 VAL A O 1
ATOM 1946 N N . GLU A 1 262 ? 25.307 -8.139 -11.103 1.00 96.00 262 GLU A N 1
ATOM 1947 C CA . GLU A 1 262 ? 26.178 -7.055 -10.658 1.00 96.00 262 GLU A CA 1
ATOM 1948 C C . GLU A 1 262 ? 26.900 -6.467 -11.872 1.00 96.00 262 GLU A C 1
ATOM 1950 O O . GLU A 1 262 ? 27.676 -7.163 -12.526 1.00 96.00 262 GLU A O 1
ATOM 1955 N N . VAL A 1 263 ? 26.649 -5.199 -12.195 1.00 95.88 263 VAL A N 1
ATOM 1956 C CA . VAL A 1 263 ? 27.347 -4.482 -13.262 1.00 95.88 263 VAL A CA 1
ATOM 1957 C C . VAL A 1 263 ? 28.457 -3.599 -12.712 1.00 95.88 263 VAL A C 1
ATOM 1959 O O . VAL A 1 263 ? 28.265 -2.851 -11.758 1.00 95.88 263 VAL A O 1
ATOM 1962 N N . LEU A 1 264 ? 29.615 -3.628 -13.364 1.00 95.56 264 LEU A N 1
ATOM 1963 C CA . LEU A 1 264 ? 30.750 -2.762 -13.073 1.00 95.56 264 LEU A CA 1
ATOM 1964 C C . LEU A 1 264 ? 31.141 -1.983 -14.327 1.00 95.56 264 LEU A C 1
ATOM 1966 O O . LEU A 1 264 ? 31.660 -2.543 -15.299 1.00 95.56 264 LEU A O 1
ATOM 1970 N N . LEU A 1 265 ? 30.920 -0.668 -14.295 1.00 94.19 265 LEU A N 1
ATOM 1971 C CA . LEU A 1 265 ? 31.349 0.242 -15.352 1.00 94.19 265 LEU A CA 1
ATOM 1972 C C . LEU A 1 265 ? 32.803 0.661 -15.126 1.00 94.19 265 LEU A C 1
ATOM 1974 O O . LEU A 1 265 ? 33.139 1.279 -14.120 1.00 94.19 265 LEU A O 1
ATOM 1978 N N . THR A 1 266 ? 33.668 0.374 -16.095 1.00 91.50 266 THR A N 1
ATOM 1979 C CA . THR A 1 266 ? 35.075 0.789 -16.086 1.00 91.50 266 THR A CA 1
ATOM 1980 C C . THR A 1 266 ? 35.311 1.843 -17.164 1.00 91.50 266 THR A C 1
ATOM 1982 O O . THR A 1 266 ? 35.151 1.561 -18.348 1.00 91.50 266 THR A O 1
ATOM 1985 N N . GLU A 1 267 ? 35.724 3.057 -16.784 1.00 80.00 267 GLU A N 1
ATOM 1986 C CA . GLU A 1 267 ? 35.861 4.191 -17.720 1.00 80.00 267 GLU A CA 1
ATOM 1987 C C . GLU A 1 267 ? 37.035 4.061 -18.705 1.00 80.00 267 GLU A C 1
ATOM 1989 O O . GLU A 1 267 ? 37.045 4.696 -19.763 1.00 80.00 267 GLU A O 1
ATOM 1994 N N . ARG A 1 268 ? 38.054 3.258 -18.373 1.00 70.75 268 ARG A N 1
ATOM 1995 C CA . ARG A 1 268 ? 39.259 3.127 -19.198 1.00 70.75 268 ARG A CA 1
ATOM 1996 C C . ARG A 1 268 ? 39.894 1.749 -19.053 1.00 70.75 268 ARG A C 1
ATOM 1998 O O . ARG A 1 268 ? 40.561 1.462 -18.065 1.00 70.75 268 ARG A O 1
ATOM 2005 N N . THR A 1 269 ? 39.764 0.928 -20.089 1.00 59.47 269 THR A N 1
ATOM 2006 C CA . THR A 1 269 ? 40.608 -0.262 -20.264 1.00 59.47 269 THR A CA 1
ATOM 2007 C C . THR A 1 269 ? 41.882 0.096 -21.036 1.00 59.47 269 THR A C 1
ATOM 2009 O O . THR A 1 269 ? 41.922 1.064 -21.802 1.00 59.47 269 THR A O 1
ATOM 2012 N N . SER A 1 270 ? 42.937 -0.708 -20.891 1.00 56.03 270 SER A N 1
ATOM 2013 C CA . SER A 1 270 ? 44.173 -0.613 -21.689 1.00 56.03 270 SER A CA 1
ATOM 2014 C C . SER A 1 270 ? 43.951 -0.810 -23.202 1.00 56.03 270 SER A C 1
ATOM 2016 O O . SER A 1 270 ? 44.863 -0.555 -23.986 1.00 56.03 270 SER A O 1
ATOM 2018 N N . ALA A 1 271 ? 42.741 -1.211 -23.612 1.00 54.97 271 ALA A N 1
ATOM 2019 C CA . ALA A 1 271 ? 42.312 -1.434 -24.991 1.00 54.97 271 ALA A CA 1
ATOM 2020 C C . ALA A 1 271 ? 41.466 -0.286 -25.600 1.00 54.97 271 ALA A C 1
ATOM 2022 O O . ALA A 1 271 ? 41.014 -0.410 -26.737 1.00 54.97 271 ALA A O 1
ATOM 2023 N N . GLY A 1 272 ? 41.294 0.851 -24.909 1.00 61.28 272 GLY A N 1
ATOM 2024 C CA . GLY A 1 272 ? 40.925 2.119 -25.564 1.00 61.28 272 GLY A CA 1
ATOM 2025 C C . GLY A 1 272 ? 39.460 2.573 -25.500 1.00 61.28 272 GLY A C 1
ATOM 2026 O O . GLY A 1 272 ? 39.054 3.383 -26.330 1.00 61.28 272 GLY A O 1
ATOM 2027 N N . GLY A 1 273 ? 38.666 2.121 -24.527 1.00 77.19 273 GLY A N 1
ATOM 2028 C CA . GLY A 1 273 ? 37.321 2.658 -24.279 1.00 77.19 273 GLY A CA 1
ATOM 2029 C C . GLY A 1 273 ? 36.704 2.160 -22.969 1.00 77.19 273 GLY A C 1
ATOM 2030 O O . GLY A 1 273 ? 37.318 1.311 -22.308 1.00 77.19 273 GLY A O 1
ATOM 2031 N N . PRO A 1 274 ? 35.522 2.681 -22.590 1.00 87.94 274 PRO A N 1
ATOM 2032 C CA . PRO A 1 274 ? 34.802 2.195 -21.425 1.00 87.94 274 PRO A CA 1
ATOM 2033 C C . PRO A 1 274 ? 34.252 0.786 -21.684 1.00 87.94 274 PRO A C 1
ATOM 2035 O O . PRO A 1 274 ? 33.924 0.438 -22.822 1.00 87.94 274 PRO A O 1
ATOM 2038 N N . SER A 1 275 ? 34.162 -0.023 -20.634 1.00 91.94 275 SER A N 1
ATOM 2039 C CA . SER A 1 275 ? 33.611 -1.382 -20.663 1.00 91.94 275 SER A CA 1
ATOM 2040 C C . SER A 1 275 ? 32.645 -1.581 -19.506 1.00 91.94 275 SER A C 1
ATOM 2042 O O . SER A 1 275 ? 32.804 -0.961 -18.455 1.00 91.94 275 SER A O 1
ATOM 2044 N N . LEU A 1 276 ? 31.682 -2.474 -19.692 1.00 94.81 276 LEU A N 1
ATOM 2045 C CA . LEU A 1 276 ? 30.760 -2.890 -18.647 1.00 94.81 276 LEU A CA 1
ATOM 2046 C C . LEU A 1 276 ? 30.907 -4.397 -18.469 1.00 94.81 276 LEU A C 1
ATOM 2048 O O . LEU A 1 276 ? 30.817 -5.132 -19.448 1.00 94.81 276 LEU A O 1
ATOM 2052 N N . THR A 1 277 ? 31.140 -4.854 -17.249 1.00 96.31 277 THR A N 1
ATOM 2053 C CA . THR A 1 277 ? 31.099 -6.284 -16.924 1.00 96.31 277 THR A CA 1
ATOM 2054 C C . THR A 1 277 ? 29.851 -6.536 -16.107 1.00 96.31 277 THR A C 1
ATOM 2056 O O . THR A 1 277 ? 29.614 -5.790 -15.167 1.00 96.31 277 THR A O 1
ATOM 2059 N N . ALA A 1 278 ? 29.068 -7.546 -16.465 1.00 96.81 278 ALA A N 1
ATOM 2060 C CA . ALA A 1 278 ? 27.954 -8.032 -15.661 1.00 96.81 278 ALA A CA 1
ATOM 2061 C C . ALA A 1 278 ? 28.321 -9.392 -15.060 1.00 96.81 278 ALA A C 1
ATOM 2063 O O . ALA A 1 278 ? 28.905 -10.215 -15.765 1.00 96.81 278 ALA A O 1
ATOM 2064 N N . THR A 1 279 ? 27.965 -9.636 -13.803 1.00 96.88 279 THR A N 1
ATOM 2065 C CA . THR A 1 279 ? 28.406 -10.814 -13.047 1.00 96.88 279 THR A CA 1
ATOM 2066 C C . THR A 1 279 ? 27.253 -11.434 -12.263 1.00 96.88 279 THR A C 1
ATOM 2068 O O . THR A 1 279 ? 26.474 -10.720 -11.632 1.00 96.88 279 THR A O 1
ATOM 2071 N N . VAL A 1 280 ? 27.182 -12.769 -12.245 1.00 95.75 280 VAL A N 1
ATOM 2072 C CA . VAL A 1 280 ? 26.368 -13.548 -11.293 1.00 95.75 280 VAL A CA 1
ATOM 207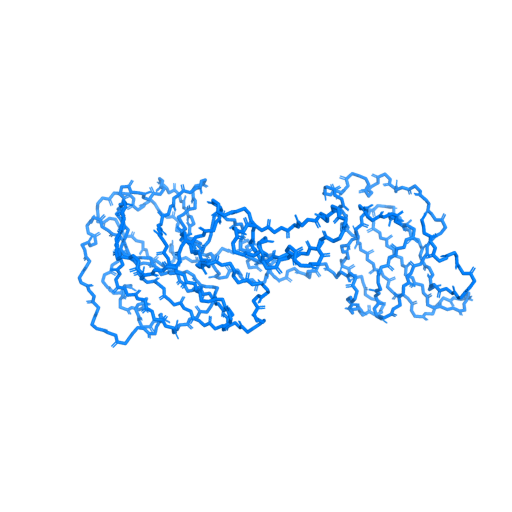3 C C . VAL A 1 280 ? 27.214 -14.704 -10.776 1.00 95.75 280 VAL A C 1
ATOM 2075 O O . VAL A 1 280 ? 27.648 -15.569 -11.539 1.00 95.75 280 VAL A O 1
ATOM 2078 N N . GLY A 1 281 ? 27.450 -14.738 -9.464 1.00 91.62 281 GLY A N 1
ATOM 2079 C CA . GLY A 1 281 ? 28.303 -15.752 -8.849 1.00 91.62 281 GLY A CA 1
ATOM 2080 C C . GLY A 1 281 ? 29.725 -15.717 -9.417 1.00 91.62 281 GLY A C 1
ATOM 2081 O O . GLY A 1 281 ? 30.461 -14.765 -9.180 1.00 91.62 281 GLY A O 1
ATOM 2082 N N . ALA A 1 282 ? 30.113 -16.771 -10.139 1.00 89.56 282 ALA A N 1
ATOM 2083 C CA . ALA A 1 282 ? 31.432 -16.891 -10.766 1.00 89.56 282 ALA A CA 1
ATOM 2084 C C . ALA A 1 282 ? 31.432 -16.618 -12.282 1.00 89.56 282 ALA A C 1
ATOM 2086 O O . ALA A 1 282 ? 32.506 -16.625 -12.880 1.00 89.56 282 ALA A O 1
ATOM 2087 N N . ASP A 1 283 ? 30.261 -16.404 -12.893 1.00 95.62 283 ASP A N 1
ATOM 2088 C CA . ASP A 1 283 ? 30.130 -16.187 -14.335 1.00 95.62 283 ASP A CA 1
ATOM 2089 C C . ASP A 1 283 ? 30.041 -14.687 -14.644 1.00 95.62 283 ASP A C 1
ATOM 2091 O O . ASP A 1 283 ? 29.132 -13.998 -14.164 1.00 95.62 283 ASP A O 1
ATOM 2095 N N . ASP A 1 284 ? 30.945 -14.204 -15.497 1.00 95.81 284 ASP A N 1
ATOM 2096 C CA . ASP A 1 284 ? 30.974 -12.830 -15.991 1.00 95.81 284 ASP A CA 1
ATOM 2097 C C . ASP A 1 284 ? 30.703 -12.736 -17.502 1.00 95.81 284 ASP A C 1
ATOM 2099 O O . ASP A 1 284 ? 31.074 -13.605 -18.293 1.00 95.81 284 ASP A O 1
ATOM 2103 N N . VAL A 1 285 ? 30.043 -11.651 -17.909 1.00 96.44 285 VAL A N 1
ATOM 2104 C CA . VAL A 1 285 ? 29.825 -11.288 -19.311 1.00 96.44 285 VAL A CA 1
ATOM 2105 C C . VAL A 1 285 ? 30.332 -9.872 -19.530 1.00 96.44 285 VAL A C 1
ATOM 2107 O O . VAL A 1 285 ? 29.862 -8.912 -18.916 1.00 96.44 285 VAL A O 1
ATOM 2110 N N . ALA A 1 286 ? 31.287 -9.734 -20.447 1.00 95.25 286 ALA A N 1
ATOM 2111 C CA . ALA A 1 286 ? 31.822 -8.445 -20.847 1.00 95.25 286 ALA A CA 1
ATOM 2112 C C . ALA A 1 286 ? 30.979 -7.817 -21.961 1.00 95.25 286 ALA A C 1
ATOM 2114 O O . ALA A 1 286 ? 30.657 -8.452 -22.972 1.00 95.25 286 ALA A O 1
ATOM 2115 N N . TYR A 1 287 ? 30.702 -6.530 -21.801 1.00 94.75 287 TYR A N 1
ATOM 2116 C CA . TYR A 1 287 ? 30.019 -5.695 -22.768 1.00 94.75 287 TYR A CA 1
ATOM 2117 C C . TYR A 1 287 ? 30.877 -4.496 -23.158 1.00 94.75 287 TYR A C 1
ATOM 2119 O O . TYR A 1 287 ? 31.666 -3.939 -22.385 1.00 94.75 287 TYR A O 1
ATOM 2127 N N . ARG A 1 288 ? 30.660 -4.048 -24.390 1.00 93.31 288 ARG A N 1
ATOM 2128 C CA . ARG A 1 288 ? 31.234 -2.828 -24.956 1.00 93.31 288 ARG A CA 1
ATOM 2129 C C . ARG A 1 288 ? 30.122 -1.867 -25.381 1.00 93.31 288 ARG A C 1
ATOM 2131 O O . ARG A 1 288 ? 29.010 -2.321 -25.636 1.00 93.31 288 ARG A O 1
ATOM 2138 N N . PRO A 1 289 ? 30.402 -0.565 -25.537 1.00 93.00 289 PRO A N 1
ATOM 2139 C CA . PRO A 1 289 ? 29.420 0.368 -26.073 1.00 93.00 289 PRO A CA 1
ATOM 2140 C C . PRO A 1 289 ? 28.959 -0.049 -27.476 1.00 93.00 289 PRO A C 1
ATOM 2142 O O . PRO A 1 289 ? 29.785 -0.458 -28.306 1.00 93.00 289 PRO A O 1
ATOM 2145 N N . LEU A 1 290 ? 27.658 0.094 -27.734 1.00 91.19 290 LEU A N 1
ATOM 2146 C CA . LEU A 1 290 ? 27.054 -0.027 -29.058 1.00 91.19 290 LEU A CA 1
ATOM 2147 C C . LEU A 1 290 ? 27.682 1.000 -30.012 1.00 91.19 290 LEU A C 1
ATOM 2149 O O . LEU A 1 290 ? 27.879 2.167 -29.666 1.00 91.19 290 LEU A O 1
ATOM 2153 N N . ARG A 1 291 ? 27.997 0.569 -31.230 1.00 90.06 291 ARG A N 1
ATOM 2154 C CA . ARG A 1 291 ? 28.593 1.376 -32.301 1.00 90.06 291 ARG A CA 1
ATOM 2155 C C . ARG A 1 291 ? 27.675 1.378 -33.518 1.00 90.06 291 ARG A C 1
ATOM 2157 O O . ARG A 1 291 ? 26.883 0.468 -33.714 1.00 90.06 291 ARG A O 1
ATOM 2164 N N . SER A 1 292 ? 27.841 2.363 -34.398 1.00 83.44 292 SER A N 1
ATOM 2165 C CA . SER A 1 292 ? 27.026 2.511 -35.616 1.00 83.44 292 SER A CA 1
ATOM 2166 C C . SER A 1 292 ? 27.094 1.333 -36.600 1.00 83.44 292 SER A C 1
ATOM 2168 O O . SER A 1 292 ? 26.242 1.238 -37.475 1.00 83.44 292 SER A O 1
ATOM 2170 N N . GLY A 1 293 ? 28.108 0.468 -36.490 1.00 82.06 293 GLY A N 1
ATOM 2171 C CA . GLY A 1 293 ? 28.252 -0.738 -37.310 1.00 82.06 293 GLY A CA 1
ATOM 2172 C C . GLY A 1 293 ? 27.693 -2.012 -36.675 1.00 82.06 293 GLY A C 1
ATOM 2173 O O . GLY A 1 293 ? 27.762 -3.063 -37.308 1.00 82.06 293 GLY A O 1
ATOM 2174 N N . ASP A 1 294 ? 27.189 -1.944 -35.442 1.00 84.56 294 ASP A N 1
ATOM 2175 C CA . ASP A 1 294 ? 26.562 -3.095 -34.799 1.00 84.56 294 ASP A CA 1
ATOM 2176 C C . ASP A 1 294 ? 25.168 -3.347 -35.405 1.00 84.56 294 ASP A C 1
ATOM 2178 O O . ASP A 1 294 ? 24.494 -2.389 -35.800 1.00 84.56 294 ASP A O 1
ATOM 2182 N N . PRO A 1 295 ? 24.720 -4.613 -35.507 1.00 77.31 295 PRO A N 1
ATOM 2183 C CA . PRO A 1 295 ? 23.402 -4.941 -36.045 1.00 77.31 295 PRO A CA 1
ATOM 2184 C C . PRO A 1 295 ? 22.313 -4.175 -35.299 1.00 77.31 295 PRO A C 1
ATOM 2186 O O . PRO A 1 295 ? 22.333 -4.160 -34.071 1.00 77.31 295 PRO A O 1
ATOM 2189 N N . ALA A 1 296 ? 21.382 -3.549 -36.028 1.00 68.31 296 ALA A N 1
ATOM 2190 C CA . ALA A 1 296 ? 20.267 -2.805 -35.434 1.00 68.31 296 ALA A CA 1
ATOM 2191 C C . ALA A 1 296 ? 19.355 -3.718 -34.603 1.00 68.31 296 ALA A C 1
ATOM 2193 O O . ALA A 1 296 ? 18.902 -3.301 -33.536 1.00 68.31 296 ALA A O 1
ATOM 2194 N N . ASP A 1 297 ? 19.223 -4.966 -35.047 1.00 63.69 297 ASP A N 1
ATOM 2195 C CA . ASP A 1 297 ? 18.365 -5.983 -34.463 1.00 63.69 297 ASP A CA 1
ATOM 2196 C C . ASP A 1 297 ? 19.177 -7.063 -33.741 1.00 63.69 297 ASP A C 1
ATOM 2198 O O . ASP A 1 297 ? 20.319 -7.386 -34.099 1.00 63.69 297 ASP A O 1
ATOM 2202 N N . CYS A 1 298 ? 18.531 -7.605 -32.718 1.00 65.44 298 CYS A N 1
ATOM 2203 C CA . CYS A 1 298 ? 18.711 -8.956 -32.228 1.00 65.44 298 CYS A CA 1
ATOM 2204 C C . CYS A 1 298 ? 17.486 -9.729 -32.748 1.00 65.44 298 CYS A C 1
ATOM 2206 O O . CYS A 1 298 ? 17.701 -10.835 -33.273 1.00 65.44 298 CYS A O 1
#

pLDDT: mean 90.55, std 8.29, range [54.97, 98.81]